Protein AF-A0A2A6LET5-F1 (afdb_monomer)

Radius of gyration: 18.27 Å; Cα contacts (8 Å, |Δi|>4): 336; chains: 1; bounding box: 47×40×54 Å

Solvent-accessible surface area (backbone atoms only — not comparable to full-atom values): 12481 Å² total; per-residue (Å²): 118,50,76,35,73,57,50,78,74,72,54,73,50,53,50,52,41,50,49,51,54,28,50,56,30,47,79,53,76,43,66,37,36,69,58,48,11,40,20,50,30,52,58,73,54,38,76,74,52,33,88,71,57,25,60,56,50,38,59,72,68,45,53,78,73,51,62,90,81,54,76,71,44,51,39,54,36,40,51,48,41,82,44,93,62,84,90,44,64,46,34,52,50,58,54,40,44,56,55,46,42,67,32,68,83,39,96,64,78,77,76,85,78,40,68,44,64,53,63,45,71,88,79,63,69,61,78,87,70,71,67,76,33,62,36,39,36,43,41,37,64,50,77,75,94,80,32,25,38,32,37,40,38,36,23,65,48,38,41,50,65,76,38,41,62,14,42,50,51,8,48,26,51,44,45,48,51,53,16,61,78,42,74,39,44,72,33,38,38,35,40,44,53,78,33,74,42,85,56,60,80,73,43,71,65,62,48,49,50,52,52,51,51,39,37,68,64,51,73,58,70,82,82,127

Foldseek 3Di:
DDKDFALPDADPLNVVLLVLLQVLCVVLVADGLQQLLCLLPVLVLCVPQPPPRSLVCCVPPPVVPADVLALSNNCVQQQWDDDPPPPDTHNLLVVLLVVLLVPLPPPDFDQPDRKGASDDCVVQVDDDPSDHQWGMKGWGWDDDNQTAIEIEIEGAEEAVSRHVSSNSNSVSSSRVSSCVSNVHHHGMYHYHYNHYDPDDSDDPVSVVVSVVVSCVSNVDDPPD

Structure (mmCIF, N/CA/C/O backbone):
data_AF-A0A2A6LET5-F1
#
_entry.id   AF-A0A2A6LET5-F1
#
loop_
_atom_site.group_PDB
_atom_site.id
_atom_site.type_symbol
_atom_site.label_atom_id
_atom_site.label_alt_id
_atom_site.label_comp_id
_atom_site.label_asym_id
_atom_site.label_entity_id
_atom_site.label_seq_id
_atom_site.pdbx_PDB_ins_code
_atom_site.Cartn_x
_atom_site.Cartn_y
_atom_site.Cartn_z
_atom_site.occupancy
_atom_site.B_iso_or_equiv
_atom_site.auth_seq_id
_atom_site.auth_comp_id
_atom_site.auth_asym_id
_atom_site.auth_atom_id
_atom_site.pdbx_PDB_model_num
ATOM 1 N N . MET A 1 1 ? 3.827 15.254 -5.107 1.00 86.25 1 MET A N 1
ATOM 2 C CA . MET A 1 1 ? 2.711 14.640 -4.350 1.00 86.25 1 MET A CA 1
ATOM 3 C C . MET A 1 1 ? 1.804 13.980 -5.367 1.00 86.25 1 MET A C 1
ATOM 5 O O . MET A 1 1 ? 1.596 14.586 -6.407 1.00 86.25 1 MET A O 1
ATOM 9 N N . VAL A 1 2 ? 1.337 12.761 -5.108 1.00 93.19 2 VAL A N 1
ATOM 10 C CA . VAL A 1 2 ? 0.406 12.043 -5.997 1.00 93.19 2 VAL A CA 1
ATOM 11 C C . VAL A 1 2 ? -0.891 11.830 -5.229 1.00 93.19 2 VAL A C 1
ATOM 13 O O . VAL A 1 2 ? -0.833 11.422 -4.072 1.00 93.19 2 VAL A O 1
ATOM 16 N N . ASP A 1 3 ? -2.033 12.115 -5.846 1.00 96.00 3 ASP A N 1
ATOM 17 C CA . ASP A 1 3 ? -3.353 11.859 -5.269 1.00 96.00 3 ASP A CA 1
ATOM 18 C C . ASP A 1 3 ? -4.141 10.928 -6.192 1.00 96.00 3 ASP A C 1
ATOM 20 O O . ASP A 1 3 ? -4.153 11.115 -7.408 1.00 96.00 3 ASP A O 1
ATOM 24 N N . VAL A 1 4 ? -4.751 9.898 -5.613 1.00 96.19 4 VAL A N 1
ATOM 25 C CA . VAL A 1 4 ? -5.555 8.902 -6.319 1.00 96.19 4 VAL A CA 1
ATOM 26 C C . VAL A 1 4 ? -6.946 8.909 -5.702 1.00 96.19 4 VAL A C 1
ATOM 28 O O . VAL A 1 4 ? -7.127 8.493 -4.556 1.00 96.19 4 VAL A O 1
ATOM 31 N N . ALA A 1 5 ? -7.928 9.384 -6.468 1.00 96.00 5 ALA A N 1
ATOM 32 C CA . ALA A 1 5 ? -9.298 9.564 -5.992 1.00 96.00 5 ALA A CA 1
ATOM 33 C C . ALA A 1 5 ? -9.963 8.242 -5.569 1.00 96.00 5 ALA A C 1
ATOM 35 O O . ALA A 1 5 ? -10.642 8.202 -4.542 1.00 96.00 5 ALA A O 1
ATOM 36 N N . ASP A 1 6 ? -9.737 7.171 -6.336 1.00 96.00 6 ASP A N 1
ATOM 37 C CA . ASP A 1 6 ? -10.170 5.813 -6.007 1.00 96.00 6 ASP A CA 1
ATOM 38 C C . ASP A 1 6 ? -9.037 4.812 -6.304 1.00 96.00 6 ASP A C 1
ATOM 40 O O . ASP A 1 6 ? -8.775 4.503 -7.467 1.00 96.00 6 ASP A O 1
ATOM 44 N N . PRO A 1 7 ? -8.337 4.301 -5.274 1.00 96.50 7 PRO A N 1
ATOM 45 C CA . PRO A 1 7 ? -7.210 3.389 -5.450 1.00 96.50 7 PRO A CA 1
ATOM 46 C C . PRO A 1 7 ? -7.629 1.934 -5.736 1.00 96.50 7 PRO A C 1
ATOM 48 O O . PRO A 1 7 ? -6.770 1.049 -5.756 1.00 96.50 7 PRO A O 1
ATOM 51 N N . LEU A 1 8 ? -8.928 1.650 -5.894 1.00 96.12 8 LEU A N 1
ATOM 52 C CA . LEU A 1 8 ? -9.443 0.309 -6.191 1.00 96.12 8 LEU A CA 1
ATOM 53 C C . LEU A 1 8 ? -9.861 0.125 -7.648 1.00 96.12 8 LEU A C 1
ATOM 55 O O . LEU A 1 8 ? -9.927 -1.018 -8.113 1.00 96.12 8 LEU A O 1
ATOM 59 N N . VAL A 1 9 ? -10.175 1.216 -8.348 1.00 92.94 9 VAL A N 1
ATOM 60 C CA . VAL A 1 9 ? -10.584 1.160 -9.752 1.00 92.94 9 VAL A CA 1
ATOM 61 C C . VAL A 1 9 ? -9.372 0.856 -10.622 1.00 92.94 9 VAL A C 1
ATOM 63 O O . VAL A 1 9 ? -8.306 1.443 -10.476 1.00 92.94 9 VAL A O 1
ATOM 66 N N . MET A 1 10 ? -9.555 -0.103 -11.524 1.00 91.12 10 MET A N 1
ATOM 67 C CA . MET A 1 10 ? -8.579 -0.474 -12.536 1.00 91.12 10 MET A CA 1
ATOM 68 C C . MET A 1 10 ? -9.358 -0.966 -13.753 1.00 91.12 10 MET A C 1
ATOM 70 O O . MET A 1 10 ? -9.958 -2.049 -13.714 1.00 91.12 10 MET A O 1
ATOM 74 N N . SER A 1 11 ? -9.414 -0.128 -14.783 1.00 92.44 11 SER A N 1
ATOM 75 C CA . SER A 1 11 ? -10.008 -0.452 -16.080 1.00 92.44 11 SER A CA 1
ATOM 76 C C . SER A 1 11 ? -9.181 -1.512 -16.811 1.00 92.44 11 SER A C 1
ATOM 78 O O . SER A 1 11 ? -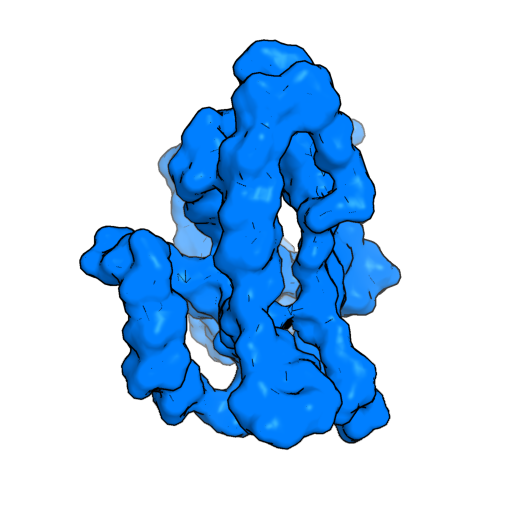8.065 -1.829 -16.399 1.00 92.44 11 SER A O 1
ATOM 80 N N . ASP A 1 12 ? -9.712 -2.075 -17.895 1.00 92.19 12 ASP A N 1
ATOM 81 C CA . ASP A 1 12 ? -8.956 -3.032 -18.713 1.00 92.19 12 ASP A CA 1
ATOM 82 C C . ASP A 1 12 ? -7.712 -2.374 -19.324 1.00 92.19 12 ASP A C 1
ATOM 84 O O . ASP A 1 12 ? -6.623 -2.934 -19.249 1.00 92.19 12 ASP A O 1
ATOM 88 N N . THR A 1 13 ? -7.837 -1.121 -19.761 1.00 92.12 13 THR A N 1
ATOM 89 C CA . THR A 1 13 ? -6.712 -0.287 -20.192 1.00 92.12 13 THR A CA 1
ATOM 90 C C . THR A 1 13 ? -5.660 -0.102 -19.092 1.00 92.12 13 THR A C 1
ATOM 92 O O . THR A 1 13 ? -4.466 -0.254 -19.346 1.00 92.12 13 THR A O 1
ATOM 95 N N . ASP A 1 14 ? -6.068 0.164 -17.845 1.00 93.06 14 ASP A N 1
ATOM 96 C CA . ASP A 1 14 ? -5.113 0.261 -16.731 1.00 93.06 14 ASP A CA 1
ATOM 97 C C . ASP A 1 14 ? -4.381 -1.069 -16.509 1.00 93.06 14 ASP A C 1
ATOM 99 O O . ASP A 1 14 ? -3.188 -1.078 -16.205 1.00 93.06 14 ASP A O 1
ATOM 103 N N . ARG A 1 15 ? -5.072 -2.209 -16.665 1.00 94.56 15 ARG A N 1
ATO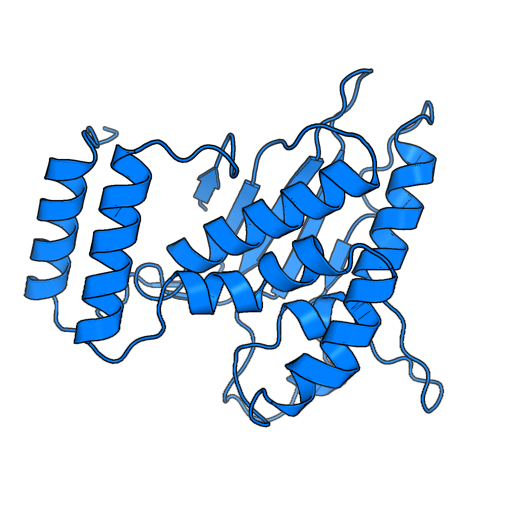M 104 C CA . ARG A 1 15 ? -4.450 -3.539 -16.538 1.00 94.56 15 ARG A CA 1
ATOM 105 C C . ARG A 1 15 ? -3.424 -3.785 -17.635 1.00 94.56 15 ARG A C 1
ATOM 107 O O . ARG A 1 15 ? -2.385 -4.368 -17.337 1.00 94.56 15 ARG A O 1
ATOM 114 N N . GLU A 1 16 ? -3.695 -3.346 -18.859 1.00 95.19 16 GLU A N 1
ATOM 115 C CA . GLU A 1 16 ? -2.753 -3.441 -19.977 1.00 95.19 16 GLU A CA 1
ATOM 116 C C . GLU A 1 16 ? -1.501 -2.598 -19.715 1.00 95.19 16 GLU A C 1
ATOM 118 O O . GLU A 1 16 ? -0.388 -3.110 -19.817 1.00 95.19 16 GLU A O 1
ATOM 123 N N . VAL A 1 17 ? -1.662 -1.348 -19.264 1.00 95.19 17 VAL A N 1
ATOM 124 C CA . VAL A 1 17 ? -0.525 -0.490 -18.883 1.00 95.19 17 VAL A CA 1
ATOM 125 C C . VAL A 1 17 ? 0.267 -1.097 -17.721 1.00 95.19 17 VAL A C 1
ATOM 127 O O . VAL A 1 17 ? 1.497 -1.108 -17.740 1.00 95.19 17 VAL A O 1
ATOM 130 N N . VAL A 1 18 ? -0.410 -1.653 -16.711 1.00 95.81 18 VAL A N 1
ATOM 131 C CA . VAL A 1 18 ? 0.258 -2.353 -15.603 1.00 95.81 18 VAL A CA 1
ATOM 132 C C . VAL A 1 18 ? 1.043 -3.564 -16.106 1.00 95.81 18 VAL A C 1
ATOM 134 O O . VAL A 1 18 ? 2.163 -3.777 -15.645 1.00 95.81 18 VAL A O 1
ATOM 137 N N . ALA A 1 19 ? 0.484 -4.346 -17.032 1.00 96.19 19 ALA A N 1
ATOM 138 C CA . ALA A 1 19 ? 1.156 -5.505 -17.611 1.00 96.19 19 ALA A CA 1
ATOM 139 C C . ALA A 1 19 ? 2.399 -5.098 -18.415 1.00 96.19 19 ALA A C 1
ATOM 141 O O . ALA A 1 19 ? 3.441 -5.735 -18.275 1.00 96.19 19 ALA A O 1
ATOM 142 N N . LEU A 1 20 ? 2.313 -4.006 -19.177 1.00 95.94 20 LEU A N 1
ATOM 143 C CA . LEU A 1 20 ? 3.439 -3.437 -19.912 1.00 95.94 20 LEU A CA 1
ATOM 144 C C . LEU A 1 20 ? 4.583 -3.027 -18.970 1.00 95.94 20 LEU A C 1
ATOM 146 O O . LEU A 1 20 ? 5.729 -3.428 -19.166 1.00 95.94 20 LEU A O 1
ATOM 150 N N . VAL A 1 21 ? 4.271 -2.286 -17.900 1.00 95.88 21 VAL A N 1
ATOM 151 C CA . VAL A 1 21 ? 5.272 -1.887 -16.895 1.00 95.88 21 VAL A CA 1
ATOM 152 C C . VAL A 1 21 ? 5.848 -3.111 -16.174 1.00 95.88 21 VAL A C 1
ATOM 154 O O . VAL A 1 21 ? 7.054 -3.176 -15.948 1.00 95.88 21 VAL A O 1
ATOM 157 N N . ASP A 1 22 ? 5.018 -4.099 -15.822 1.00 96.94 22 ASP A N 1
ATOM 158 C CA . ASP A 1 22 ? 5.473 -5.340 -15.180 1.00 96.94 22 ASP A CA 1
ATOM 159 C C . ASP A 1 22 ? 6.450 -6.116 -16.070 1.00 96.94 22 ASP A C 1
ATOM 161 O O . ASP A 1 22 ? 7.482 -6.577 -15.579 1.00 96.94 22 ASP A O 1
ATOM 165 N N . GLN A 1 23 ? 6.155 -6.217 -17.368 1.00 96.25 23 GLN A N 1
ATOM 166 C CA . GLN A 1 23 ? 7.019 -6.867 -18.348 1.00 96.25 23 GLN A CA 1
ATOM 167 C C . GLN A 1 23 ? 8.348 -6.119 -18.493 1.00 96.25 23 GLN A C 1
ATOM 169 O O . GLN A 1 23 ? 9.406 -6.717 -18.306 1.00 96.25 23 GLN A O 1
ATOM 174 N N . TYR A 1 24 ? 8.302 -4.798 -18.679 1.00 96.31 24 TYR A N 1
ATOM 175 C CA . TYR A 1 24 ? 9.501 -3.965 -18.750 1.00 96.31 24 TYR A CA 1
ATOM 176 C C . TYR A 1 24 ? 10.394 -4.113 -17.510 1.00 96.31 24 TYR A C 1
ATOM 178 O O . TYR A 1 24 ? 11.612 -4.245 -17.625 1.00 96.31 24 TYR A O 1
ATOM 186 N N . LEU A 1 25 ? 9.818 -4.132 -16.303 1.00 96.38 25 LEU A N 1
ATOM 187 C CA . LEU A 1 25 ? 10.596 -4.326 -15.076 1.00 96.38 25 LEU A CA 1
ATOM 188 C C . LEU A 1 25 ? 11.269 -5.705 -15.034 1.00 96.38 25 LEU A C 1
ATOM 190 O O . LEU A 1 25 ? 12.418 -5.805 -14.600 1.00 96.38 25 LEU A O 1
ATOM 194 N N . ARG A 1 26 ? 10.587 -6.760 -15.495 1.00 96.00 26 ARG A N 1
ATOM 195 C CA . ARG A 1 26 ? 11.150 -8.120 -15.550 1.00 96.00 26 ARG A CA 1
ATOM 196 C C . ARG A 1 26 ? 12.311 -8.220 -16.525 1.00 96.00 26 ARG A C 1
ATOM 198 O O . ARG A 1 26 ? 13.339 -8.787 -16.156 1.00 96.00 26 ARG A O 1
ATOM 205 N N . ASP A 1 27 ? 12.159 -7.649 -17.714 1.00 95.75 27 ASP A N 1
ATOM 206 C CA . ASP A 1 27 ? 13.177 -7.699 -18.769 1.00 95.75 27 ASP A CA 1
ATOM 207 C C . ASP A 1 27 ? 14.484 -7.018 -18.338 1.00 95.75 27 ASP A C 1
ATOM 209 O O . ASP A 1 27 ? 15.570 -7.424 -18.746 1.00 95.75 27 ASP A O 1
ATOM 213 N N . HIS A 1 28 ? 14.397 -6.067 -17.403 1.00 95.00 28 HIS A N 1
ATOM 214 C CA . HIS A 1 28 ? 15.541 -5.352 -16.832 1.00 95.00 28 HIS A CA 1
ATOM 215 C C . HIS A 1 28 ? 15.959 -5.852 -15.438 1.00 95.00 28 HIS A C 1
ATOM 217 O O . HIS A 1 28 ? 16.651 -5.155 -14.691 1.00 95.00 28 HIS A O 1
ATOM 223 N N . GLY A 1 29 ? 15.534 -7.061 -15.054 1.00 93.38 29 GLY A N 1
ATOM 224 C CA . GLY A 1 29 ? 15.946 -7.706 -13.803 1.00 93.38 29 GLY A CA 1
ATOM 225 C C . GLY A 1 29 ? 15.468 -6.992 -12.533 1.00 93.38 29 GLY A C 1
ATOM 226 O O . GLY A 1 29 ? 16.048 -7.181 -11.459 1.00 93.38 29 GLY A O 1
ATOM 227 N N . LYS A 1 30 ? 14.429 -6.157 -12.633 1.00 93.56 30 LYS A N 1
ATOM 228 C CA . LYS A 1 30 ? 13.800 -5.475 -11.498 1.00 93.56 30 LYS A CA 1
ATOM 229 C C . LYS A 1 30 ? 12.656 -6.307 -10.929 1.00 93.56 30 LYS A C 1
ATOM 231 O O . LYS A 1 30 ? 12.229 -7.321 -11.480 1.00 93.56 30 LYS A O 1
ATOM 236 N N . TYR A 1 31 ? 12.170 -5.892 -9.762 1.00 92.25 31 TYR A N 1
ATOM 237 C CA . TYR A 1 31 ? 11.053 -6.578 -9.122 1.00 92.25 31 TYR A CA 1
ATOM 238 C C . TYR A 1 31 ? 9.749 -6.316 -9.883 1.00 92.25 31 TYR A C 1
ATOM 240 O O . TYR A 1 31 ? 9.447 -5.153 -10.144 1.00 92.25 31 TYR A O 1
ATOM 248 N N . PRO A 1 32 ? 8.936 -7.355 -10.135 1.00 95.06 32 PRO A N 1
ATOM 249 C CA . PRO A 1 32 ? 7.598 -7.193 -10.689 1.00 95.06 32 PRO A CA 1
ATOM 250 C C . PRO A 1 32 ? 6.710 -6.272 -9.843 1.00 95.06 32 PRO A C 1
ATOM 252 O O . PRO A 1 32 ? 6.824 -6.236 -8.609 1.00 95.06 32 PRO A O 1
ATOM 255 N N . VAL A 1 33 ? 5.747 -5.617 -10.489 1.00 96.62 33 VAL A N 1
ATOM 256 C CA . VAL A 1 33 ? 4.737 -4.750 -9.862 1.00 96.62 33 VAL A CA 1
ATOM 257 C C . VAL A 1 33 ? 4.002 -5.509 -8.757 1.00 96.62 33 VAL A C 1
ATOM 259 O O . VAL A 1 33 ? 3.851 -5.017 -7.636 1.00 96.62 33 VAL A O 1
ATOM 262 N N . GLU A 1 34 ? 3.603 -6.751 -9.040 1.00 94.56 34 GLU A N 1
ATOM 263 C CA . GLU A 1 34 ? 2.899 -7.608 -8.084 1.00 94.56 34 GLU A CA 1
ATOM 264 C C . GLU A 1 34 ? 3.777 -7.982 -6.881 1.00 94.56 34 GLU A C 1
ATOM 266 O O . GLU A 1 34 ? 3.288 -8.076 -5.752 1.00 94.56 34 GLU A O 1
ATOM 271 N N . THR A 1 35 ? 5.085 -8.166 -7.086 1.00 93.06 35 THR A N 1
ATOM 272 C CA . THR A 1 35 ? 6.024 -8.424 -5.989 1.00 93.06 35 THR A CA 1
ATOM 273 C C . THR A 1 35 ? 6.090 -7.222 -5.059 1.00 93.06 35 THR A C 1
ATOM 275 O O . THR A 1 35 ? 5.955 -7.399 -3.850 1.00 93.06 35 THR A O 1
ATOM 278 N N . VAL A 1 36 ? 6.211 -6.007 -5.606 1.00 94.38 36 VAL A N 1
ATOM 279 C CA . VAL A 1 36 ? 6.203 -4.762 -4.823 1.00 94.38 36 VAL A CA 1
ATOM 280 C C . VAL A 1 36 ? 4.881 -4.596 -4.071 1.00 94.38 36 VAL A C 1
ATOM 282 O O . VAL A 1 36 ? 4.900 -4.383 -2.857 1.00 94.38 36 VAL A O 1
ATOM 285 N N . ALA A 1 37 ? 3.737 -4.792 -4.730 1.00 96.50 37 ALA A N 1
ATOM 286 C CA . ALA A 1 37 ? 2.423 -4.690 -4.091 1.00 96.50 37 ALA A CA 1
ATOM 287 C C . ALA A 1 37 ? 2.259 -5.662 -2.907 1.00 96.50 37 ALA A C 1
ATOM 289 O O . ALA A 1 37 ? 1.739 -5.284 -1.853 1.00 96.50 37 ALA A O 1
ATOM 290 N N . ASN A 1 38 ? 2.751 -6.899 -3.044 1.00 93.94 38 ASN A N 1
ATOM 291 C CA . ASN A 1 38 ? 2.693 -7.909 -1.985 1.00 93.94 38 ASN A CA 1
ATOM 292 C C . ASN A 1 38 ? 3.607 -7.612 -0.790 1.00 93.94 38 ASN A C 1
ATOM 294 O O . ASN A 1 38 ? 3.366 -8.154 0.288 1.00 93.94 38 ASN A O 1
ATOM 298 N N . THR A 1 39 ? 4.609 -6.736 -0.938 1.00 93.25 39 THR A N 1
ATOM 299 C CA . THR A 1 39 ? 5.400 -6.277 0.215 1.00 93.25 39 THR A CA 1
ATOM 300 C C . THR A 1 39 ? 4.572 -5.420 1.173 1.00 93.25 39 THR A C 1
ATOM 302 O O . THR A 1 39 ? 4.803 -5.480 2.381 1.00 93.25 39 THR A O 1
ATOM 305 N N . ILE A 1 40 ? 3.608 -4.650 0.647 1.00 95.81 40 ILE A N 1
ATOM 306 C CA . ILE A 1 40 ? 2.704 -3.785 1.418 1.00 95.81 40 ILE A CA 1
ATOM 307 C C . ILE A 1 40 ? 1.520 -4.585 1.942 1.00 95.81 40 ILE A C 1
ATOM 309 O O . ILE A 1 40 ? 1.247 -4.545 3.140 1.00 95.81 40 ILE A O 1
ATOM 313 N N . PHE A 1 41 ? 0.823 -5.314 1.064 1.00 97.06 41 PHE A N 1
ATOM 314 C CA . PHE A 1 41 ? -0.324 -6.119 1.468 1.00 97.06 41 PHE A CA 1
ATOM 315 C C . PHE A 1 41 ? -0.409 -7.448 0.698 1.00 97.06 41 PHE A C 1
ATOM 317 O O . PHE A 1 41 ? -0.736 -7.450 -0.496 1.00 97.06 41 PHE A O 1
ATOM 324 N N . PRO A 1 42 ? -0.180 -8.598 1.364 1.00 95.81 42 PRO A N 1
ATOM 325 C CA . PRO A 1 42 ? -0.208 -9.914 0.730 1.00 95.81 42 PRO A CA 1
ATOM 326 C C . PRO A 1 42 ? -1.656 -10.406 0.536 1.00 95.81 42 PRO A C 1
ATOM 328 O O . PRO A 1 42 ? -2.152 -11.294 1.237 1.00 95.81 42 PRO A O 1
ATOM 331 N N . ARG A 1 43 ? -2.346 -9.816 -0.452 1.00 95.44 43 ARG A N 1
ATOM 332 C CA . ARG A 1 43 ? -3.792 -9.975 -0.708 1.00 95.44 43 ARG A CA 1
ATOM 333 C C . ARG A 1 43 ? -4.244 -11.430 -0.798 1.00 95.44 43 ARG A C 1
ATOM 335 O O . ARG A 1 43 ? -5.267 -11.776 -0.214 1.00 95.44 43 ARG A O 1
ATOM 342 N N . SER A 1 44 ? -3.506 -12.281 -1.507 1.00 94.44 44 SER A N 1
ATOM 343 C CA . SER A 1 44 ? -3.883 -13.691 -1.696 1.00 94.44 44 SER A CA 1
ATOM 344 C C . SER A 1 44 ? -3.875 -14.477 -0.383 1.00 94.44 44 SER A C 1
ATOM 346 O O . SER A 1 44 ? -4.701 -15.369 -0.189 1.00 94.44 44 SER A O 1
ATOM 348 N N . LEU A 1 45 ? -2.973 -14.129 0.541 1.00 95.56 45 LEU A N 1
ATOM 349 C CA . LEU A 1 45 ? -2.915 -14.754 1.858 1.00 95.56 45 LEU A CA 1
ATOM 350 C C . LEU A 1 45 ? -4.094 -14.303 2.727 1.00 95.56 45 LEU A C 1
ATOM 352 O O . LEU A 1 45 ? -4.757 -15.145 3.332 1.00 95.56 45 LEU A O 1
ATOM 356 N N . TYR A 1 46 ? -4.410 -13.002 2.717 1.00 96.81 46 TYR A N 1
ATOM 357 C CA . TYR A 1 46 ? -5.599 -12.481 3.393 1.00 96.81 46 TYR A CA 1
ATOM 358 C C . TYR A 1 46 ? -6.886 -13.102 2.841 1.00 96.81 46 TYR A C 1
ATOM 360 O O . TYR A 1 46 ? -7.732 -13.544 3.612 1.00 96.81 46 TYR A O 1
ATOM 368 N N . ALA A 1 47 ? -7.029 -13.202 1.516 1.00 96.38 47 ALA A N 1
ATOM 369 C CA . ALA A 1 47 ? -8.214 -13.781 0.886 1.00 96.38 47 ALA A CA 1
ATOM 370 C C . ALA A 1 47 ? -8.491 -15.215 1.365 1.00 96.38 47 ALA A C 1
ATOM 372 O O . ALA A 1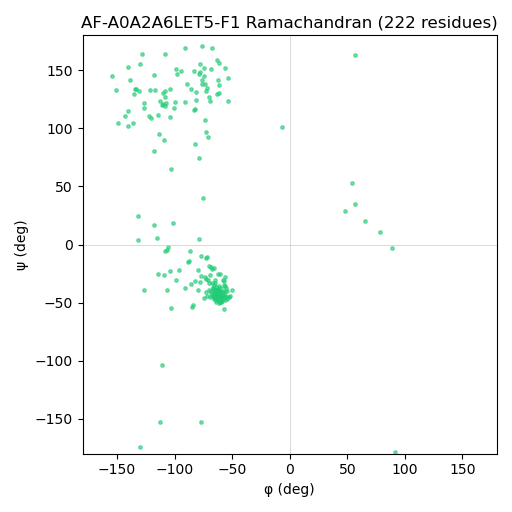 47 ? -9.651 -15.579 1.542 1.00 96.38 47 ALA A O 1
ATOM 373 N N . ARG A 1 48 ? -7.432 -15.996 1.614 1.00 97.38 48 ARG A N 1
ATOM 374 C CA . ARG A 1 48 ? -7.519 -17.385 2.075 1.00 97.38 48 ARG A CA 1
ATOM 375 C C . ARG A 1 48 ? -7.783 -17.525 3.574 1.00 97.38 48 ARG A C 1
ATOM 377 O O . ARG A 1 48 ? -8.501 -18.438 3.961 1.00 97.38 48 ARG A O 1
ATOM 384 N N . HIS A 1 49 ? -7.168 -16.684 4.404 1.00 97.44 49 HIS A N 1
ATOM 385 C CA . HIS A 1 49 ? -7.143 -16.897 5.857 1.00 97.44 49 HIS A CA 1
ATOM 386 C C . HIS A 1 49 ? -7.993 -15.911 6.660 1.00 97.44 49 HIS A C 1
ATOM 388 O O . HIS A 1 49 ? -8.457 -16.286 7.731 1.00 97.44 49 HIS A O 1
ATOM 394 N N . LYS A 1 50 ? -8.226 -14.700 6.132 1.00 97.12 50 LYS A N 1
ATOM 395 C CA . LYS A 1 50 ? -8.932 -13.581 6.784 1.00 97.12 50 LYS A CA 1
ATOM 396 C C . LYS A 1 50 ? -8.318 -13.156 8.126 1.00 97.12 50 LYS A C 1
ATOM 398 O O . LYS A 1 50 ? -7.496 -13.858 8.709 1.00 97.12 50 LYS A O 1
ATOM 403 N N . ALA A 1 51 ? -8.653 -11.962 8.604 1.00 95.19 51 ALA A N 1
ATOM 404 C CA . ALA A 1 51 ? -8.231 -11.536 9.934 1.00 95.19 51 ALA A CA 1
ATOM 405 C C . ALA A 1 51 ? -9.071 -12.265 11.009 1.00 95.19 51 ALA A C 1
ATOM 407 O O . ALA A 1 51 ? -10.247 -12.536 10.768 1.00 95.19 51 ALA A O 1
ATOM 408 N N . PRO A 1 52 ? -8.492 -12.612 12.175 1.00 95.94 52 PRO A N 1
ATOM 409 C CA . PRO A 1 52 ? -7.102 -12.365 12.574 1.00 95.94 52 PRO A CA 1
ATOM 410 C C . PRO A 1 52 ? -6.105 -13.461 12.140 1.00 95.94 52 PRO A C 1
ATOM 412 O O . PRO A 1 52 ? -4.901 -13.211 12.143 1.00 95.94 52 PRO A O 1
ATOM 415 N N . ALA A 1 53 ? -6.566 -14.647 11.719 1.00 97.25 53 ALA A N 1
ATOM 416 C CA . ALA A 1 53 ? -5.705 -15.808 11.431 1.00 97.25 53 ALA A CA 1
ATOM 417 C C . ALA A 1 53 ? -4.617 -15.534 10.373 1.00 97.25 53 ALA A C 1
ATOM 419 O O . ALA A 1 53 ? -3.514 -16.078 10.420 1.00 97.25 53 ALA A O 1
ATOM 420 N N . PHE A 1 54 ? -4.912 -14.651 9.422 1.00 96.00 54 PHE A N 1
ATOM 421 C CA . PHE A 1 54 ? -3.992 -14.156 8.404 1.00 96.00 54 PHE A CA 1
ATOM 422 C C . PHE A 1 54 ? -2.651 -13.666 8.973 1.00 96.00 54 PHE A C 1
ATOM 424 O O . PHE A 1 54 ? -1.609 -13.939 8.371 1.00 96.00 54 PHE A O 1
ATOM 431 N N . TYR A 1 55 ? -2.653 -12.987 10.123 1.00 95.75 55 TYR A N 1
ATOM 432 C CA . TYR A 1 55 ? -1.432 -12.436 10.710 1.00 95.75 55 TYR A CA 1
ATOM 433 C C . TYR A 1 55 ? -0.472 -13.533 11.182 1.00 95.75 55 TYR A C 1
ATOM 435 O O . TYR A 1 55 ? 0.725 -13.465 10.895 1.00 95.75 55 TYR A O 1
ATOM 443 N N . ASP A 1 56 ? -0.993 -14.562 11.856 1.00 95.31 56 ASP A N 1
ATOM 444 C CA . ASP A 1 56 ? -0.199 -15.707 12.316 1.00 95.31 56 ASP A CA 1
ATOM 445 C C . ASP A 1 56 ? 0.360 -16.483 11.129 1.00 95.31 56 ASP A C 1
ATOM 447 O O . ASP A 1 56 ? 1.562 -16.732 11.047 1.00 95.31 56 ASP A O 1
ATOM 451 N N . VAL A 1 57 ? -0.481 -16.753 10.127 1.00 95.81 57 VAL A N 1
ATOM 452 C CA . VAL A 1 57 ? -0.044 -17.452 8.915 1.00 95.81 57 VAL A CA 1
ATOM 453 C C . VAL A 1 57 ? 1.058 -16.678 8.187 1.00 95.81 57 VAL A C 1
ATOM 455 O O . VAL A 1 57 ? 2.012 -17.289 7.697 1.00 95.81 57 VAL A O 1
ATOM 458 N N . TYR A 1 58 ? 0.967 -15.347 8.112 1.00 94.56 58 TYR A N 1
ATOM 459 C CA . TYR A 1 58 ? 2.035 -14.536 7.535 1.00 94.56 58 TYR A CA 1
ATOM 460 C C . TYR A 1 58 ? 3.346 -14.698 8.318 1.00 94.56 58 TYR A C 1
ATOM 462 O O . TYR A 1 58 ? 4.382 -14.999 7.717 1.00 94.56 58 TYR A O 1
ATOM 470 N N . ARG A 1 59 ? 3.308 -14.554 9.649 1.00 91.94 59 ARG A N 1
ATOM 471 C CA . ARG A 1 59 ? 4.496 -14.665 10.513 1.00 91.94 59 ARG A CA 1
ATOM 472 C C . ARG A 1 59 ? 5.137 -16.049 10.471 1.00 91.94 59 ARG A C 1
ATOM 474 O O . ARG A 1 59 ? 6.359 -16.146 10.452 1.00 91.94 59 ARG A O 1
ATOM 481 N N . GLU A 1 60 ? 4.333 -17.103 10.432 1.00 93.62 60 GLU A N 1
ATOM 482 C CA . GLU A 1 60 ? 4.812 -18.484 10.515 1.00 93.62 60 GLU A CA 1
ATOM 483 C C . GLU A 1 60 ? 5.219 -19.063 9.159 1.00 93.62 60 GLU A C 1
ATOM 485 O O . GLU A 1 60 ? 6.141 -19.873 9.082 1.00 93.62 60 GLU A O 1
ATOM 490 N N . LYS A 1 61 ? 4.537 -18.677 8.070 1.00 91.94 61 LYS A N 1
ATOM 491 C CA . LYS A 1 61 ? 4.704 -19.330 6.758 1.00 91.94 61 LYS A CA 1
ATOM 492 C C . LYS A 1 61 ? 5.309 -18.439 5.684 1.00 91.94 61 LYS A C 1
ATOM 494 O O . LYS A 1 61 ? 5.877 -18.968 4.726 1.00 91.94 61 LYS A O 1
ATOM 499 N N . VAL A 1 62 ? 5.168 -17.120 5.785 1.00 91.06 62 VAL A N 1
ATOM 500 C CA . VAL A 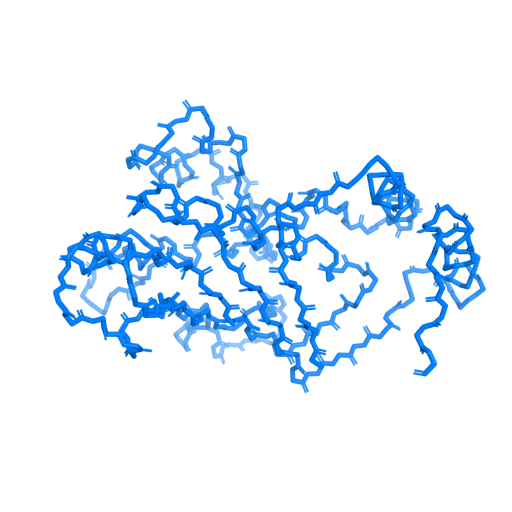1 62 ? 5.655 -16.185 4.757 1.00 91.06 62 VAL A CA 1
ATOM 501 C C . VAL A 1 62 ? 6.947 -15.524 5.206 1.00 91.06 62 VAL A C 1
ATOM 503 O O . VAL A 1 62 ? 7.961 -15.654 4.524 1.00 91.06 62 VAL A O 1
ATOM 506 N N . LEU A 1 63 ? 6.946 -14.891 6.378 1.00 89.12 63 LEU A N 1
ATOM 507 C CA . LEU A 1 63 ? 8.091 -14.142 6.891 1.00 89.12 63 LEU A CA 1
ATOM 508 C C . LEU A 1 63 ? 9.407 -14.950 6.954 1.00 89.12 63 LEU A C 1
ATOM 510 O O . LEU A 1 63 ? 10.436 -14.387 6.574 1.00 89.12 63 LEU A O 1
ATOM 514 N N . PRO A 1 64 ? 9.427 -16.246 7.342 1.00 89.50 64 PRO A N 1
ATOM 515 C CA . PRO A 1 64 ? 10.665 -17.031 7.391 1.00 89.50 64 PRO A CA 1
ATOM 516 C C . PRO A 1 64 ? 11.270 -17.317 6.012 1.00 89.50 64 PRO A C 1
ATOM 518 O O . PRO A 1 64 ? 12.450 -17.644 5.916 1.00 89.50 64 PRO A O 1
ATOM 521 N N . ARG A 1 65 ? 10.472 -17.197 4.942 1.00 87.06 65 ARG A N 1
ATOM 522 C CA . ARG A 1 65 ? 10.908 -17.410 3.554 1.00 87.06 65 ARG A CA 1
ATOM 523 C C . ARG A 1 65 ? 11.467 -16.140 2.911 1.00 87.06 65 ARG A C 1
ATOM 525 O O . ARG A 1 65 ? 12.128 -16.223 1.882 1.00 87.06 65 ARG A O 1
ATOM 532 N N . ILE A 1 66 ? 11.222 -14.975 3.512 1.00 82.38 66 ILE A N 1
ATOM 533 C CA . ILE A 1 66 ? 11.770 -13.693 3.063 1.00 82.38 66 ILE A CA 1
ATOM 534 C C . ILE A 1 66 ? 13.199 -13.574 3.602 1.00 82.38 66 ILE A C 1
ATOM 536 O O . ILE A 1 66 ? 13.417 -13.664 4.816 1.00 82.38 66 ILE A O 1
ATOM 540 N N . LYS A 1 67 ? 14.184 -13.353 2.719 1.00 67.56 67 LYS A N 1
ATOM 541 C CA . LYS A 1 67 ? 15.604 -13.280 3.104 1.00 67.56 67 LYS A CA 1
ATOM 542 C C . LYS A 1 67 ? 15.815 -12.255 4.232 1.00 67.56 67 LYS A C 1
ATOM 544 O O . LYS A 1 67 ? 15.148 -11.215 4.314 1.00 67.56 67 LYS A O 1
ATOM 549 N N . LYS A 1 68 ? 16.736 -12.551 5.158 1.00 58.56 68 LYS A N 1
ATOM 550 C CA . LYS A 1 68 ? 17.181 -11.556 6.148 1.00 58.56 68 LYS A CA 1
ATOM 551 C C . LYS A 1 68 ? 17.857 -10.414 5.375 1.00 58.56 68 LYS A C 1
ATOM 553 O O . LYS A 1 68 ? 18.691 -10.688 4.520 1.00 58.56 68 LYS A O 1
ATOM 558 N N . ASN A 1 69 ? 17.458 -9.172 5.657 1.00 57.50 69 ASN A N 1
ATOM 559 C CA . ASN A 1 69 ? 17.841 -7.931 4.952 1.00 57.50 69 ASN A CA 1
ATOM 560 C C . ASN A 1 69 ? 17.122 -7.642 3.624 1.00 57.50 69 ASN A C 1
ATOM 562 O O . ASN A 1 69 ? 17.529 -6.723 2.919 1.00 57.50 69 ASN A O 1
ATOM 566 N N . ASP A 1 70 ? 16.064 -8.378 3.285 1.00 58.66 70 ASP A N 1
ATOM 567 C CA . ASP A 1 70 ? 15.247 -8.070 2.110 1.00 58.66 70 ASP A CA 1
ATOM 568 C C . ASP A 1 70 ? 14.276 -6.900 2.367 1.00 58.66 70 ASP A C 1
ATOM 570 O O . ASP A 1 70 ? 13.779 -6.713 3.483 1.00 58.66 70 ASP A O 1
ATOM 574 N N . TRP A 1 71 ? 13.987 -6.137 1.314 1.00 53.03 71 TRP A N 1
ATOM 575 C CA . TRP A 1 71 ? 13.130 -4.944 1.307 1.00 53.03 71 TRP A CA 1
ATOM 576 C C . TRP A 1 71 ? 11.648 -5.267 1.586 1.00 53.03 71 TRP A C 1
ATOM 578 O O . TRP A 1 71 ? 10.883 -4.407 2.023 1.00 53.03 71 TRP A O 1
ATOM 588 N N . GLY A 1 72 ? 11.236 -6.521 1.368 1.00 59.50 72 GLY A N 1
ATOM 589 C CA . GLY A 1 72 ? 9.848 -7.000 1.397 1.00 59.50 72 GLY A CA 1
ATOM 590 C C . GLY A 1 72 ? 9.197 -7.161 2.775 1.00 59.50 72 GLY A C 1
ATOM 591 O O . GLY A 1 72 ? 8.494 -8.139 3.001 1.00 59.50 72 GLY A O 1
ATOM 592 N N . ARG A 1 73 ? 9.430 -6.236 3.714 1.00 77.50 73 ARG A N 1
ATOM 593 C CA . ARG A 1 73 ? 8.957 -6.342 5.110 1.00 77.50 73 ARG A CA 1
ATOM 594 C C . ARG A 1 73 ? 7.983 -5.239 5.534 1.00 77.50 73 ARG A C 1
ATOM 596 O O . ARG A 1 73 ? 7.780 -5.063 6.732 1.00 77.50 73 ARG A O 1
ATOM 603 N N . TYR A 1 74 ? 7.373 -4.492 4.607 1.00 91.19 74 TYR A N 1
ATOM 604 C CA . TYR A 1 74 ? 6.412 -3.449 5.001 1.00 91.19 74 TYR A CA 1
ATOM 605 C C . TYR A 1 74 ? 5.243 -4.035 5.786 1.00 91.19 74 TYR A C 1
ATOM 607 O O . TYR A 1 74 ? 4.960 -3.551 6.877 1.00 91.19 74 TYR A O 1
ATOM 615 N N . PHE A 1 75 ? 4.630 -5.112 5.292 1.00 94.38 75 PHE A N 1
ATOM 616 C CA . PHE A 1 75 ? 3.524 -5.744 6.004 1.00 94.38 75 PHE A CA 1
ATOM 617 C C . PHE A 1 75 ? 3.935 -6.246 7.398 1.00 94.38 75 PHE A C 1
ATOM 619 O O . PHE A 1 75 ? 3.220 -6.004 8.362 1.00 94.38 75 PHE A O 1
ATOM 626 N N . ASP A 1 76 ? 5.127 -6.842 7.540 1.00 92.38 76 ASP A N 1
ATOM 627 C CA . ASP A 1 76 ? 5.679 -7.243 8.848 1.00 92.38 76 ASP A CA 1
ATOM 628 C C . ASP A 1 76 ? 5.787 -6.055 9.819 1.00 92.38 76 ASP A C 1
ATOM 630 O O . ASP A 1 76 ? 5.367 -6.150 10.968 1.00 92.38 76 ASP A O 1
ATOM 634 N N . ARG A 1 77 ? 6.277 -4.904 9.343 1.00 91.12 77 ARG A N 1
ATOM 635 C CA . ARG A 1 77 ? 6.370 -3.674 10.147 1.00 91.12 77 ARG A CA 1
ATOM 636 C C . ARG A 1 77 ? 4.998 -3.132 10.562 1.00 91.12 77 ARG A C 1
ATOM 638 O O . ARG A 1 77 ? 4.886 -2.553 11.635 1.00 91.12 77 ARG A O 1
ATOM 645 N N . MET A 1 78 ? 3.960 -3.340 9.751 1.00 95.00 78 MET A N 1
ATOM 646 C CA . MET A 1 78 ? 2.587 -2.937 10.088 1.00 95.00 78 MET A CA 1
ATOM 647 C C . MET A 1 78 ? 1.944 -3.837 11.147 1.00 95.00 78 MET A C 1
ATOM 649 O O . MET A 1 78 ? 1.076 -3.367 11.879 1.00 95.00 78 MET A O 1
ATOM 653 N N . ILE A 1 79 ? 2.354 -5.109 11.227 1.00 94.25 79 ILE A N 1
ATOM 654 C CA . ILE A 1 79 ? 1.735 -6.104 12.120 1.00 94.25 79 ILE A CA 1
ATOM 655 C C . ILE A 1 79 ? 2.596 -6.508 13.320 1.00 94.25 79 ILE A C 1
ATOM 657 O O . ILE A 1 79 ? 2.134 -7.275 14.165 1.00 94.25 79 ILE A O 1
ATOM 661 N N . THR A 1 80 ? 3.836 -6.021 13.384 1.00 91.06 80 THR A N 1
ATOM 662 C CA . THR A 1 80 ? 4.801 -6.351 14.434 1.00 91.06 80 THR A CA 1
ATOM 663 C C . THR A 1 80 ? 5.594 -5.107 14.836 1.00 91.06 80 THR A C 1
ATOM 665 O O . THR A 1 80 ? 6.579 -4.747 14.185 1.00 91.06 80 THR A O 1
ATOM 668 N N . PHE A 1 81 ? 5.237 -4.502 15.970 1.00 88.00 81 PHE A N 1
ATOM 669 C CA . PHE A 1 81 ? 6.037 -3.447 16.600 1.00 88.00 81 PHE A CA 1
ATOM 670 C C . PHE A 1 81 ? 6.607 -3.934 17.942 1.00 88.00 81 PHE A C 1
ATOM 672 O O . PHE A 1 81 ? 5.836 -4.386 18.794 1.00 88.00 81 PHE A O 1
ATOM 679 N N . PRO A 1 82 ? 7.937 -3.903 18.146 1.00 83.44 82 PRO A N 1
ATOM 680 C CA . PRO A 1 82 ? 8.554 -4.421 19.361 1.00 83.44 82 PRO A CA 1
ATOM 681 C C . PRO A 1 82 ? 8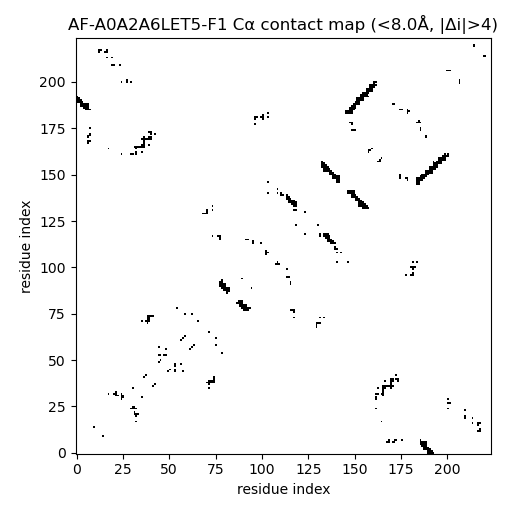.295 -3.478 20.542 1.00 83.44 82 PRO A C 1
ATOM 683 O O . PRO A 1 82 ? 8.414 -2.264 20.415 1.00 83.44 82 PRO A O 1
ATOM 686 N N . LEU A 1 83 ? 7.978 -4.035 21.710 1.00 80.56 83 LEU A N 1
ATOM 687 C CA . LEU A 1 83 ? 7.913 -3.279 22.960 1.00 80.56 83 LEU A CA 1
ATOM 688 C C . LEU A 1 83 ? 9.213 -3.460 23.754 1.00 80.56 83 LEU A C 1
ATOM 690 O O . LEU A 1 83 ? 9.791 -4.546 23.768 1.00 80.56 83 LEU A O 1
ATOM 694 N N . GLU A 1 84 ? 9.633 -2.425 24.491 1.00 68.69 84 GLU A N 1
ATOM 695 C CA . GLU A 1 84 ? 10.833 -2.466 25.350 1.00 68.69 84 GLU A CA 1
ATOM 696 C C . GLU A 1 84 ? 10.791 -3.600 26.393 1.00 68.69 84 GLU A C 1
ATOM 698 O O . GLU A 1 84 ? 11.822 -4.146 26.794 1.00 68.69 84 GLU A O 1
ATOM 703 N N . LYS A 1 85 ? 9.590 -4.020 26.816 1.00 60.59 85 LYS A N 1
ATOM 704 C CA . LYS A 1 85 ? 9.416 -5.189 27.686 1.00 60.59 85 LYS A CA 1
ATOM 705 C C . LYS A 1 85 ? 9.672 -6.481 26.901 1.00 60.59 85 LYS A C 1
ATOM 707 O O . LYS A 1 85 ? 8.768 -6.997 26.243 1.00 60.59 85 LYS A O 1
ATOM 712 N N . LYS A 1 86 ? 10.907 -6.990 27.035 1.00 52.28 86 LYS A N 1
ATOM 713 C CA . LYS A 1 86 ? 11.433 -8.303 26.600 1.00 52.28 86 LYS A CA 1
ATOM 714 C C . LYS A 1 86 ? 10.364 -9.257 26.044 1.00 52.28 86 LYS A C 1
ATOM 716 O O . LYS A 1 86 ? 9.658 -9.919 26.801 1.00 52.28 86 LYS A O 1
ATOM 721 N N . GLY A 1 87 ? 10.303 -9.355 24.717 1.00 65.62 87 GLY A N 1
ATOM 722 C CA . GLY A 1 87 ? 9.553 -10.390 23.998 1.00 65.62 87 GLY A CA 1
ATOM 723 C C . GLY A 1 87 ? 8.094 -10.060 23.683 1.00 65.62 87 GLY A C 1
ATOM 724 O O . GLY A 1 87 ? 7.441 -10.854 23.013 1.00 65.62 87 GLY A O 1
ATOM 725 N N . LYS A 1 88 ? 7.575 -8.904 24.111 1.00 76.88 88 LYS A N 1
ATOM 726 C CA . LYS A 1 88 ? 6.242 -8.457 23.697 1.00 76.88 88 LYS A CA 1
ATOM 727 C C . LYS A 1 88 ? 6.326 -7.638 22.413 1.00 76.88 88 LYS A C 1
ATOM 729 O O . LYS A 1 88 ? 7.202 -6.791 22.253 1.00 76.88 88 LYS A O 1
ATOM 734 N N . SER A 1 89 ? 5.388 -7.884 21.512 1.00 85.19 89 SER A N 1
ATOM 735 C CA . SER A 1 89 ? 5.132 -7.040 20.349 1.00 85.19 89 SER A CA 1
ATOM 736 C C . SER A 1 89 ? 3.643 -6.736 20.281 1.00 85.19 89 SER A C 1
ATOM 738 O O . SER A 1 89 ? 2.837 -7.476 20.848 1.00 85.19 89 SER A O 1
ATOM 740 N N . ILE A 1 90 ? 3.299 -5.631 19.634 1.00 91.38 90 ILE A N 1
ATOM 741 C CA . ILE A 1 90 ? 1.916 -5.293 19.289 1.00 91.38 90 ILE A CA 1
ATOM 742 C C . ILE A 1 90 ? 1.712 -5.447 17.785 1.00 91.38 90 ILE A C 1
ATOM 744 O O . ILE A 1 90 ? 2.689 -5.492 17.028 1.00 91.38 90 ILE A O 1
ATOM 748 N N . ASN A 1 91 ? 0.448 -5.493 17.369 1.00 95.31 91 ASN A N 1
ATOM 749 C CA . ASN A 1 91 ? 0.036 -5.447 15.973 1.00 95.31 91 ASN A CA 1
ATOM 750 C C . ASN A 1 91 ? -0.626 -4.085 15.706 1.00 95.31 91 ASN A C 1
ATOM 752 O O . ASN A 1 91 ? -1.840 -3.967 15.874 1.00 95.31 91 ASN A O 1
ATOM 756 N N . PRO A 1 92 ? 0.147 -3.052 15.305 1.00 95.62 92 PRO A N 1
ATOM 757 C CA . PRO A 1 92 ? -0.390 -1.707 15.106 1.00 95.62 92 PRO A CA 1
ATOM 758 C C . PRO A 1 92 ? -1.570 -1.657 14.137 1.00 95.62 92 PRO A C 1
ATOM 760 O O . PRO A 1 92 ? -2.510 -0.896 14.359 1.00 95.62 92 PRO A O 1
ATOM 763 N N . LEU A 1 93 ? -1.534 -2.466 13.073 1.00 97.38 93 LEU A N 1
ATOM 764 C CA . LEU A 1 93 ? -2.612 -2.541 12.095 1.00 97.38 93 LEU A CA 1
ATOM 765 C C . LEU A 1 93 ? -3.909 -3.068 12.718 1.00 97.38 93 LEU A C 1
ATOM 767 O O . LEU A 1 93 ? -4.957 -2.451 12.540 1.00 97.38 93 LEU A O 1
ATOM 771 N N . ASP A 1 94 ? -3.844 -4.164 13.473 1.00 97.25 94 ASP A N 1
ATOM 772 C CA . ASP A 1 94 ? -5.022 -4.764 14.111 1.00 97.25 94 ASP A CA 1
ATOM 773 C C . ASP A 1 94 ? -5.571 -3.901 15.258 1.00 97.25 94 ASP A C 1
ATOM 775 O O . ASP A 1 94 ? -6.784 -3.696 15.366 1.00 97.25 94 ASP A O 1
ATOM 779 N N . ASP A 1 95 ? -4.683 -3.297 16.052 1.00 95.44 95 ASP A N 1
ATOM 780 C CA . ASP A 1 95 ? -5.047 -2.338 17.100 1.00 95.44 95 ASP A CA 1
ATOM 781 C C . ASP A 1 95 ? -5.755 -1.111 16.502 1.00 95.44 95 ASP A C 1
ATOM 783 O O . ASP A 1 95 ? -6.770 -0.635 17.025 1.00 95.44 95 ASP A O 1
ATOM 787 N N . MET A 1 96 ? -5.244 -0.594 15.378 1.00 96.19 96 MET A N 1
ATOM 788 C CA . MET A 1 96 ? -5.848 0.524 14.657 1.00 96.19 96 MET A CA 1
ATOM 789 C C . MET A 1 96 ? -7.214 0.147 14.075 1.00 96.19 96 MET A C 1
ATOM 791 O O . MET A 1 96 ? -8.162 0.913 14.249 1.00 96.19 96 MET A O 1
ATOM 795 N N . VAL A 1 97 ? -7.338 -1.010 13.416 1.00 96.06 97 VAL A N 1
ATOM 796 C CA . VAL A 1 97 ? -8.607 -1.510 12.854 1.00 96.06 97 VAL A CA 1
ATOM 797 C C . VAL A 1 97 ? -9.651 -1.691 13.956 1.00 96.06 97 VAL A C 1
ATOM 799 O O . VAL A 1 97 ? -10.777 -1.206 13.831 1.00 96.06 97 VAL A O 1
ATOM 802 N N . THR A 1 98 ? -9.270 -2.303 15.078 1.00 94.50 98 THR A N 1
ATOM 803 C CA . THR A 1 98 ? -10.142 -2.477 16.247 1.00 94.50 98 THR A CA 1
ATOM 804 C C . THR A 1 98 ? -10.621 -1.130 16.784 1.00 94.50 98 THR A C 1
ATOM 806 O O . THR A 1 98 ? -11.815 -0.942 17.026 1.00 94.50 98 THR A O 1
ATOM 809 N N . LYS A 1 99 ? -9.714 -0.154 16.895 1.00 92.94 99 LYS A N 1
ATOM 810 C CA . LYS A 1 99 ? -10.038 1.214 17.319 1.00 92.94 99 LYS A CA 1
ATOM 811 C C . LYS A 1 99 ? -10.919 1.958 16.312 1.00 92.94 99 LYS A C 1
ATOM 813 O O . LYS A 1 99 ? -11.775 2.737 16.707 1.00 92.94 99 LYS A O 1
ATOM 818 N N . MET A 1 100 ? -10.725 1.762 15.011 1.00 93.50 100 MET A N 1
ATOM 819 C CA . MET A 1 100 ? -11.598 2.358 13.997 1.00 93.50 100 MET A CA 1
ATOM 820 C C . MET A 1 100 ? -13.012 1.786 14.085 1.00 93.50 100 MET A C 1
ATOM 822 O O . MET A 1 100 ? -13.973 2.554 14.051 1.00 93.50 100 MET A O 1
ATOM 826 N N . ARG A 1 101 ? -13.149 0.465 14.257 1.00 91.69 101 ARG A N 1
ATOM 827 C CA . ARG A 1 101 ? -14.443 -0.228 14.336 1.00 91.69 101 ARG A CA 1
ATOM 828 C C . ARG A 1 101 ? -15.344 0.341 15.435 1.00 91.69 101 ARG A C 1
ATOM 830 O O . ARG A 1 101 ? -16.536 0.524 15.205 1.00 91.69 101 ARG A O 1
ATOM 837 N N . THR A 1 102 ? -14.787 0.691 16.596 1.00 88.62 102 THR A N 1
ATOM 838 C CA . THR A 1 102 ? -15.556 1.315 17.690 1.00 88.62 102 THR A CA 1
ATOM 839 C C . THR A 1 102 ? -16.015 2.738 17.362 1.00 88.62 102 THR A C 1
ATOM 841 O O . THR A 1 102 ? -17.027 3.200 17.887 1.00 88.62 102 THR A O 1
ATOM 844 N N . HIS A 1 103 ? -15.304 3.447 16.482 1.00 87.31 103 HIS A N 1
ATOM 845 C CA . HIS A 1 103 ? -15.579 4.845 16.168 1.00 87.31 103 HIS A CA 1
ATOM 846 C C . HIS A 1 103 ? -16.433 5.058 14.921 1.00 87.31 103 HIS A C 1
ATOM 848 O O . HIS A 1 103 ? -17.057 6.115 14.833 1.00 87.31 103 HIS A O 1
ATOM 854 N N . VAL A 1 104 ? -16.503 4.109 13.978 1.00 86.62 104 VAL A N 1
ATOM 855 C CA . VAL A 1 104 ? -17.316 4.239 12.748 1.00 86.62 104 VAL A CA 1
ATOM 856 C C . VAL A 1 104 ? -18.773 4.597 13.069 1.00 86.62 104 VAL A C 1
ATOM 858 O O . VAL A 1 104 ? -19.300 5.538 12.481 1.00 86.62 104 VAL A O 1
ATOM 861 N N . GLY A 1 105 ? -19.386 3.937 14.058 1.00 76.31 105 GLY A N 1
ATOM 862 C CA . GLY A 1 105 ? -20.757 4.222 14.507 1.00 76.31 105 GLY A CA 1
ATOM 863 C C . GLY A 1 105 ? -20.888 5.320 15.573 1.00 76.31 105 GLY A C 1
ATOM 864 O O . GLY A 1 105 ? -21.999 5.696 15.943 1.00 76.31 105 GLY A O 1
ATOM 865 N N . ALA A 1 106 ? -19.778 5.844 16.098 1.00 80.69 106 ALA A N 1
ATOM 866 C CA . ALA A 1 106 ? -19.808 6.852 17.155 1.00 80.69 106 ALA A CA 1
ATOM 867 C C . ALA A 1 106 ? -20.124 8.247 16.593 1.00 80.69 106 ALA A C 1
ATOM 869 O O . ALA A 1 106 ? -19.666 8.606 15.509 1.00 80.69 106 ALA A O 1
ATOM 870 N N . LYS A 1 107 ? -20.827 9.093 17.364 1.00 74.56 107 LYS A N 1
ATOM 871 C CA . LYS A 1 107 ? -21.121 10.491 16.969 1.00 74.56 107 LYS A CA 1
ATOM 872 C C . LYS A 1 107 ? -19.859 11.306 16.667 1.00 74.56 107 LYS A C 1
ATOM 874 O O . LYS A 1 107 ? -19.881 12.166 15.794 1.00 74.56 107 LYS A O 1
ATOM 879 N N . ARG A 1 108 ? -18.764 11.043 17.388 1.00 74.94 108 ARG A N 1
ATOM 880 C CA . ARG A 1 108 ? -17.480 11.724 17.204 1.00 74.94 108 ARG A CA 1
ATOM 881 C C . ARG A 1 108 ? -16.544 10.860 16.366 1.00 74.94 108 ARG A C 1
ATOM 883 O O . ARG A 1 108 ? -16.215 9.746 16.760 1.00 74.94 108 ARG A O 1
ATOM 890 N N . CYS A 1 109 ? -16.075 11.411 15.251 1.00 73.56 109 CYS A N 1
ATOM 891 C CA . CYS A 1 109 ? -14.957 10.858 14.502 1.00 73.56 109 CYS A CA 1
ATOM 892 C C . CYS A 1 109 ? -13.651 11.488 15.006 1.00 73.56 109 CYS A C 1
ATOM 894 O O . CYS A 1 109 ? -13.502 12.711 15.012 1.00 73.5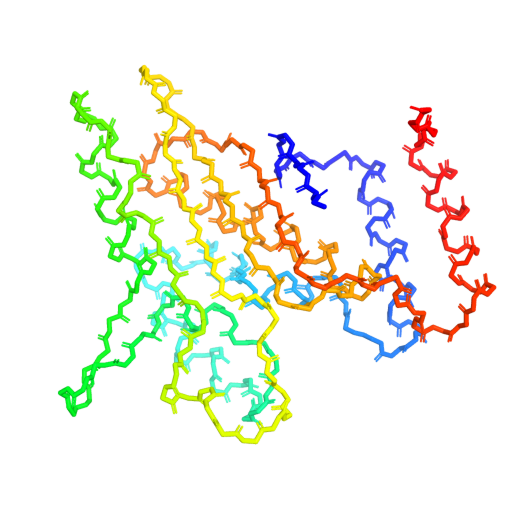6 109 CYS A O 1
ATOM 896 N N . PHE A 1 110 ? -12.704 10.670 15.457 1.00 80.50 110 PHE A N 1
ATOM 897 C CA . PHE A 1 110 ? -11.367 11.142 15.807 1.00 80.50 110 PHE A CA 1
ATOM 898 C C . PHE A 1 110 ? -10.483 11.170 14.557 1.00 80.50 110 PHE A C 1
ATOM 900 O O . PHE A 1 110 ? -10.458 10.207 13.796 1.00 80.50 110 PHE A O 1
ATOM 907 N N . ARG A 1 111 ? -9.745 12.266 14.344 1.00 79.19 111 ARG A N 1
ATOM 908 C CA . ARG A 1 111 ? -8.952 12.492 13.117 1.00 79.19 111 ARG A CA 1
ATOM 909 C C . ARG A 1 111 ? -7.436 12.323 13.293 1.00 79.19 111 ARG A C 1
ATOM 911 O O . ARG A 1 111 ? -6.698 12.483 12.321 1.00 79.19 111 ARG A O 1
ATOM 918 N N . ASN A 1 112 ? -6.980 12.048 14.513 1.00 83.44 112 ASN A N 1
ATOM 919 C CA . ASN A 1 112 ? -5.577 12.127 14.940 1.00 83.44 112 ASN A CA 1
ATOM 920 C C . ASN A 1 112 ? -5.096 10.877 15.704 1.00 83.44 112 ASN A C 1
ATOM 922 O O . ASN A 1 112 ? -4.210 10.983 16.543 1.00 83.44 112 ASN A O 1
ATOM 926 N N . ILE A 1 113 ? -5.731 9.717 15.495 1.00 88.12 113 ILE A N 1
ATOM 927 C CA . ILE A 1 113 ? -5.479 8.510 16.310 1.00 88.12 113 ILE A CA 1
ATOM 928 C C . ILE A 1 113 ? -5.257 7.225 15.497 1.00 88.12 113 ILE A C 1
ATOM 930 O O . ILE A 1 113 ? -5.161 6.144 16.090 1.00 88.12 113 ILE A O 1
ATOM 934 N N . TYR A 1 114 ? -5.2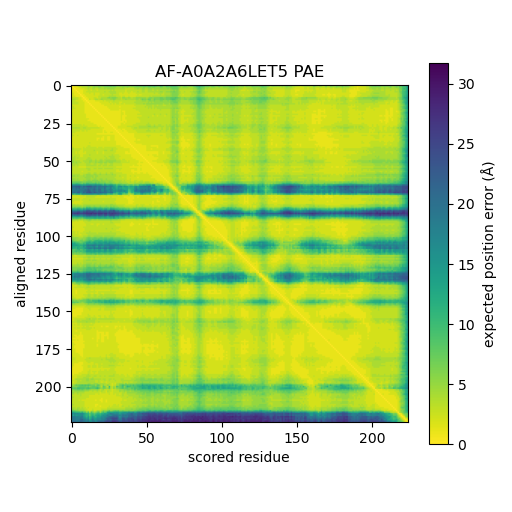33 7.329 14.164 1.00 95.19 114 TYR A N 1
ATOM 935 C CA . TYR A 1 114 ? -5.134 6.198 13.241 1.00 95.19 114 TYR A CA 1
ATOM 936 C C . TYR A 1 114 ? -3.856 6.291 12.415 1.00 95.19 114 TYR A C 1
ATOM 938 O O . TYR A 1 114 ? -3.852 6.778 11.285 1.00 95.19 114 TYR A O 1
ATOM 946 N N . GLU A 1 115 ? -2.753 5.876 13.018 1.00 95.69 115 GLU A N 1
ATOM 947 C CA . GLU A 1 115 ? -1.433 6.053 12.432 1.00 95.69 115 GLU A CA 1
ATOM 948 C C . GLU A 1 115 ? -0.593 4.803 12.644 1.00 95.69 115 GLU A C 1
ATOM 950 O O . GLU A 1 115 ? -0.663 4.163 13.695 1.00 95.69 115 GLU A O 1
ATOM 955 N N . ILE A 1 116 ? 0.199 4.460 11.632 1.00 96.06 116 ILE A N 1
ATOM 956 C CA . ILE A 1 116 ? 1.160 3.363 11.686 1.00 96.06 116 ILE A CA 1
ATOM 957 C C . ILE A 1 116 ? 2.515 3.921 11.268 1.00 96.06 116 ILE A C 1
ATOM 959 O O . ILE A 1 116 ? 2.699 4.375 10.134 1.00 96.06 116 ILE A O 1
ATOM 963 N N . THR A 1 117 ? 3.475 3.867 12.189 1.00 92.56 117 THR A N 1
ATOM 964 C CA . THR A 1 117 ? 4.877 4.126 11.865 1.00 92.56 117 THR A CA 1
ATOM 965 C C . THR A 1 117 ? 5.506 2.876 11.268 1.00 92.56 117 THR A C 1
ATOM 967 O O . THR A 1 117 ? 5.372 1.779 11.803 1.00 92.56 117 THR A O 1
ATOM 970 N N . ILE A 1 118 ? 6.191 3.043 10.141 1.00 91.81 118 ILE A N 1
ATOM 971 C CA . ILE A 1 118 ? 6.974 1.980 9.501 1.00 91.81 118 ILE A CA 1
ATOM 972 C C . ILE A 1 118 ? 8.452 2.133 9.863 1.00 91.81 118 ILE A C 1
ATOM 974 O O . ILE A 1 118 ? 9.180 1.140 9.961 1.00 91.81 118 ILE A O 1
ATOM 978 N N . TYR A 1 119 ? 8.890 3.374 10.087 1.00 88.06 119 TYR A N 1
ATOM 979 C CA . TYR A 1 119 ? 10.189 3.665 10.671 1.00 88.06 119 TYR A CA 1
ATOM 980 C C . TYR A 1 119 ? 10.229 3.279 12.149 1.00 88.06 119 TYR A C 1
ATOM 982 O O . TYR A 1 119 ? 9.377 3.694 12.937 1.00 88.06 119 TYR A O 1
ATOM 990 N N . ASP A 1 120 ? 11.236 2.485 12.503 1.00 84.25 120 ASP A N 1
ATOM 991 C CA . ASP A 1 120 ? 11.532 2.063 13.864 1.00 84.25 120 ASP A CA 1
ATOM 992 C C . ASP A 1 120 ? 12.954 2.537 14.201 1.00 84.25 120 ASP A C 1
ATOM 994 O O . ASP A 1 120 ? 13.911 1.971 13.673 1.00 84.25 120 ASP A O 1
ATOM 998 N N . PRO A 1 121 ? 13.137 3.546 15.072 1.00 83.31 121 PRO A N 1
ATOM 999 C CA . PRO A 1 121 ? 14.463 4.076 15.388 1.00 83.31 121 PRO A CA 1
ATOM 1000 C C . PRO A 1 121 ? 15.406 3.030 16.000 1.00 83.31 121 PRO A C 1
ATOM 1002 O O . PRO A 1 121 ? 16.616 3.146 15.834 1.00 83.31 121 PRO A O 1
ATOM 1005 N N . ILE A 1 122 ? 14.885 1.989 16.656 1.00 79.00 122 ILE A N 1
ATOM 1006 C CA . ILE A 1 122 ? 15.703 0.926 17.253 1.00 79.00 122 ILE A CA 1
ATOM 1007 C C . ILE A 1 122 ? 16.284 0.030 16.152 1.00 79.00 122 ILE A C 1
ATOM 1009 O O . ILE A 1 122 ? 17.453 -0.350 16.203 1.00 79.00 122 ILE A O 1
ATOM 1013 N N . ARG A 1 123 ? 15.485 -0.296 15.128 1.00 76.81 123 ARG A N 1
ATOM 1014 C CA . ARG A 1 123 ? 15.919 -1.121 13.982 1.00 76.81 123 ARG A CA 1
ATOM 1015 C C . ARG A 1 123 ? 16.667 -0.306 12.926 1.00 76.81 123 ARG A C 1
ATOM 1017 O O . ARG A 1 123 ? 17.541 -0.829 12.225 1.00 76.81 123 ARG A O 1
ATOM 1024 N N . ASP A 1 124 ? 16.310 0.969 12.792 1.00 80.38 124 ASP A N 1
ATOM 1025 C CA . ASP A 1 124 ? 16.624 1.773 11.618 1.00 80.38 124 ASP A CA 1
ATOM 1026 C C . ASP A 1 124 ? 17.730 2.823 11.808 1.00 80.38 124 ASP A C 1
ATOM 1028 O O . ASP A 1 124 ? 18.182 3.403 10.823 1.00 80.38 124 ASP A O 1
ATOM 1032 N N . ALA A 1 125 ? 18.253 2.997 13.027 1.00 76.94 125 ALA A N 1
ATOM 1033 C CA . ALA A 1 125 ? 19.373 3.906 13.304 1.00 76.94 125 ALA A CA 1
ATOM 1034 C C . ALA A 1 125 ? 20.767 3.375 12.883 1.00 76.94 125 ALA A C 1
ATOM 1036 O O . ALA A 1 125 ? 21.741 4.119 12.915 1.00 76.94 125 ALA A O 1
ATOM 1037 N N . GLY A 1 126 ? 20.885 2.094 12.508 1.00 69.25 126 GLY A N 1
ATOM 1038 C CA . GLY A 1 126 ? 22.150 1.457 12.087 1.00 69.25 126 GLY A CA 1
ATOM 1039 C C . GLY A 1 126 ? 22.631 1.793 10.649 1.00 69.25 126 GLY A C 1
ATOM 1040 O O . GLY A 1 126 ? 22.245 2.823 10.094 1.00 69.25 126 GLY A O 1
ATOM 1041 N N . PRO A 1 127 ? 23.396 0.908 9.976 1.00 65.19 127 PRO A N 1
ATOM 1042 C CA . PRO A 1 127 ? 24.024 1.192 8.675 1.00 65.19 127 PRO A CA 1
ATOM 1043 C C . PRO A 1 127 ? 23.027 1.502 7.532 1.00 65.19 127 PRO A C 1
ATOM 1045 O O . PRO A 1 127 ? 21.876 1.069 7.575 1.00 65.19 127 PRO A O 1
ATOM 1048 N N . PRO A 1 128 ? 23.454 2.231 6.481 1.00 64.31 128 PRO A N 1
ATOM 1049 C CA . PRO A 1 128 ? 22.561 2.884 5.510 1.00 64.31 128 PRO A CA 1
ATOM 1050 C C . PRO A 1 128 ? 21.843 1.948 4.518 1.00 64.31 128 PRO A C 1
ATOM 1052 O O . PRO A 1 128 ? 20.940 2.389 3.807 1.00 64.31 128 PRO A O 1
ATOM 1055 N N . MET A 1 129 ? 22.225 0.673 4.434 1.00 62.88 129 MET A N 1
ATOM 1056 C CA . MET A 1 129 ? 21.750 -0.233 3.384 1.00 62.88 129 MET A CA 1
ATOM 1057 C C . MET A 1 129 ? 20.381 -0.859 3.709 1.00 62.88 129 MET A C 1
ATOM 1059 O O . MET A 1 129 ? 20.051 -1.098 4.868 1.00 62.88 129 MET A O 1
ATOM 1063 N N . ASN A 1 130 ? 19.586 -1.147 2.669 1.00 61.00 130 ASN A N 1
ATOM 1064 C CA . ASN A 1 130 ? 18.287 -1.844 2.733 1.00 61.00 130 ASN A CA 1
ATOM 1065 C C . ASN A 1 130 ? 17.239 -1.201 3.656 1.00 61.00 130 ASN A C 1
ATOM 1067 O O . ASN A 1 130 ? 16.419 -1.878 4.279 1.00 61.00 130 ASN A O 1
ATOM 1071 N N . ARG A 1 131 ? 17.251 0.130 3.723 1.00 73.12 131 ARG A N 1
ATOM 1072 C CA . ARG A 1 131 ? 16.272 0.908 4.479 1.00 73.12 131 ARG A CA 1
ATOM 1073 C C . ARG A 1 131 ? 14.934 0.976 3.750 1.00 73.12 131 ARG A C 1
ATOM 1075 O O . ARG A 1 131 ? 14.874 1.180 2.542 1.00 73.12 131 ARG A O 1
ATOM 1082 N N . GLN A 1 132 ? 13.862 0.901 4.520 1.00 81.44 132 GLN A N 1
ATOM 1083 C CA . GLN A 1 132 ? 12.484 1.049 4.081 1.00 81.44 132 GLN A CA 1
ATOM 1084 C C . GLN A 1 132 ? 12.245 2.441 3.480 1.00 81.44 132 GLN A C 1
ATOM 1086 O O . GLN A 1 132 ? 12.733 3.438 4.018 1.00 81.44 132 GLN A O 1
ATOM 1091 N N . CYS A 1 133 ? 11.521 2.530 2.368 1.00 89.81 133 CYS A N 1
ATOM 1092 C CA . CYS A 1 133 ? 11.173 3.814 1.758 1.00 89.81 133 CYS A CA 1
ATOM 1093 C C . CYS A 1 133 ? 9.842 4.363 2.258 1.00 89.81 133 CYS A C 1
ATOM 1095 O O . CYS A 1 133 ? 9.747 5.569 2.471 1.00 89.81 133 CYS A O 1
ATOM 1097 N N . LEU A 1 134 ? 8.850 3.498 2.483 1.00 93.50 134 LEU A N 1
ATOM 1098 C CA . LEU A 1 134 ? 7.635 3.869 3.204 1.00 93.50 134 LEU A CA 1
ATOM 1099 C C . LEU A 1 134 ? 7.983 4.119 4.677 1.00 93.50 134 LEU A C 1
ATOM 1101 O O . LEU A 1 134 ? 8.527 3.239 5.345 1.00 93.50 134 LEU A O 1
ATOM 1105 N N . SER A 1 135 ? 7.658 5.308 5.171 1.00 93.38 135 SER A N 1
ATOM 1106 C CA . SER A 1 135 ? 7.992 5.751 6.527 1.00 93.38 135 SER A CA 1
ATOM 1107 C C . SER A 1 135 ? 6.776 5.775 7.444 1.00 93.38 135 SER A C 1
ATOM 1109 O O . SER A 1 135 ? 6.887 5.415 8.616 1.00 93.38 135 SER A O 1
ATOM 1111 N N . PHE A 1 136 ? 5.623 6.203 6.925 1.00 96.06 136 PHE A N 1
ATOM 1112 C CA . PHE A 1 136 ? 4.460 6.517 7.749 1.00 96.06 136 PHE A CA 1
ATOM 1113 C C . PHE A 1 136 ? 3.147 6.368 6.982 1.00 96.06 136 PHE A C 1
ATOM 1115 O O . PHE A 1 136 ? 3.082 6.684 5.792 1.00 96.06 136 PHE A O 1
ATOM 1122 N N . LEU A 1 137 ? 2.107 5.924 7.684 1.00 98.12 137 LEU A N 1
ATOM 1123 C CA . LEU A 1 137 ? 0.738 5.814 7.191 1.00 98.12 137 LEU A CA 1
ATOM 1124 C C . LEU A 1 137 ? -0.197 6.558 8.149 1.00 98.12 137 LEU A C 1
ATOM 1126 O O . LEU A 1 137 ? -0.265 6.211 9.328 1.00 98.12 137 LEU A O 1
ATOM 1130 N N . SER A 1 138 ? -0.934 7.548 7.644 1.00 98.00 138 SER A N 1
ATOM 1131 C CA . SER A 1 138 ? -1.967 8.274 8.391 1.00 98.00 138 SER A CA 1
ATOM 1132 C C . SER A 1 138 ? -3.327 7.993 7.769 1.00 98.00 138 SER A C 1
ATOM 1134 O O . SER A 1 138 ? -3.607 8.411 6.644 1.00 98.00 138 SER A O 1
ATOM 1136 N N . PHE A 1 139 ? -4.171 7.267 8.492 1.00 97.75 139 PHE A N 1
ATOM 1137 C CA . PHE A 1 139 ? -5.522 6.947 8.059 1.00 97.75 139 PHE A CA 1
ATOM 1138 C C . PHE A 1 139 ? -6.515 7.959 8.627 1.00 97.75 139 PHE A C 1
ATOM 1140 O O . PHE A 1 139 ? -6.346 8.491 9.729 1.00 97.75 139 PHE A O 1
ATOM 1147 N N . LYS A 1 140 ? -7.596 8.220 7.894 1.00 95.19 140 LYS A N 1
ATOM 1148 C CA . LYS A 1 140 ? -8.699 9.066 8.366 1.00 95.19 140 LYS A CA 1
ATOM 1149 C C . LYS A 1 140 ? -10.033 8.487 7.933 1.00 95.19 140 LYS A C 1
ATOM 1151 O O . LYS A 1 140 ? -10.125 7.820 6.911 1.00 95.19 140 LYS A O 1
ATOM 1156 N N . LEU A 1 141 ? -11.070 8.782 8.702 1.00 93.81 141 LEU A N 1
ATOM 1157 C CA . LEU A 1 141 ? -12.449 8.589 8.275 1.00 93.81 141 LEU A CA 1
ATOM 1158 C C . LEU A 1 141 ? -13.028 9.959 7.926 1.00 93.81 141 LEU A C 1
ATOM 1160 O O . LEU A 1 141 ? -12.850 10.908 8.696 1.00 93.81 141 LEU A O 1
ATOM 1164 N N . THR A 1 142 ? -13.714 10.070 6.790 1.00 91.69 142 THR A N 1
ATOM 1165 C CA . THR A 1 142 ? -14.495 11.276 6.480 1.00 91.69 142 THR A CA 1
ATOM 1166 C C . THR A 1 142 ? -15.620 11.460 7.498 1.00 91.69 142 THR A C 1
ATOM 1168 O O . THR A 1 142 ? -16.039 10.511 8.167 1.00 91.69 142 THR A O 1
ATOM 1171 N N . ASP A 1 143 ? -16.130 12.684 7.616 1.00 86.12 143 ASP A N 1
ATOM 1172 C CA . ASP A 1 143 ? -17.309 12.945 8.438 1.00 86.12 143 ASP A CA 1
ATOM 1173 C C . ASP A 1 143 ? -18.599 12.478 7.747 1.00 86.12 143 ASP A C 1
ATOM 1175 O O . ASP A 1 143 ? -18.618 12.133 6.563 1.00 86.12 143 ASP A O 1
ATOM 1179 N N . GLY A 1 144 ? -19.695 12.513 8.504 1.00 84.38 144 GLY A N 1
ATOM 1180 C CA . GLY A 1 144 ? -21.030 12.181 8.021 1.00 84.38 144 GLY A CA 1
ATOM 1181 C C . GLY A 1 144 ? -21.413 10.707 8.209 1.00 84.38 144 GLY A C 1
ATOM 1182 O O . GLY A 1 144 ? -20.651 9.931 8.793 1.00 84.38 144 GLY A O 1
ATOM 1183 N N . PRO A 1 145 ? -22.625 10.332 7.758 1.00 80.81 145 PRO A N 1
ATOM 1184 C CA . PRO A 1 145 ? -23.155 8.975 7.907 1.00 80.81 145 PRO A CA 1
ATOM 1185 C C . PRO A 1 145 ? -22.472 7.961 6.976 1.00 80.81 145 PRO A C 1
ATOM 1187 O O . PRO A 1 145 ? -22.324 6.802 7.344 1.00 80.81 145 PRO A O 1
ATOM 1190 N N . ASN A 1 146 ? -21.996 8.402 5.808 1.00 88.00 146 ASN A N 1
ATOM 1191 C CA . ASN A 1 146 ? -21.355 7.555 4.797 1.00 88.00 146 ASN A CA 1
ATOM 1192 C C . ASN A 1 146 ? -19.838 7.745 4.824 1.00 88.00 146 ASN A C 1
ATOM 1194 O O . ASN A 1 146 ? -19.247 8.293 3.889 1.00 88.00 146 ASN A O 1
ATOM 1198 N N . ARG A 1 147 ? -19.213 7.360 5.940 1.00 91.19 147 ARG A N 1
ATOM 1199 C CA . ARG A 1 147 ? -17.773 7.553 6.127 1.00 91.19 147 ARG A CA 1
ATOM 1200 C C . ARG A 1 147 ? -16.975 6.779 5.083 1.00 91.19 147 ARG A C 1
ATOM 1202 O O . ARG A 1 147 ? -17.313 5.646 4.745 1.00 91.19 147 ARG A O 1
ATOM 1209 N N . LYS A 1 148 ? -15.890 7.392 4.618 1.00 95.06 148 LYS A N 1
ATOM 1210 C CA . LYS A 1 148 ? -14.889 6.776 3.750 1.00 95.06 148 LYS A CA 1
ATOM 1211 C C . LYS A 1 148 ? -13.530 6.748 4.430 1.00 95.06 148 LYS A C 1
ATOM 1213 O O . LYS A 1 148 ? -13.191 7.683 5.157 1.00 95.06 148 LYS A O 1
ATOM 1218 N N . LEU A 1 149 ? -12.757 5.700 4.170 1.00 97.12 149 LEU A N 1
ATOM 1219 C CA . LEU A 1 149 ? -11.380 5.566 4.628 1.00 97.12 149 LEU A CA 1
ATOM 1220 C C . LEU A 1 149 ? -10.427 6.302 3.680 1.00 97.12 149 LEU A C 1
ATOM 1222 O O . LEU A 1 149 ? -10.279 5.912 2.525 1.00 97.12 149 LEU A O 1
ATOM 1226 N N . LEU A 1 150 ? -9.756 7.331 4.186 1.00 97.62 150 LEU A N 1
ATOM 1227 C CA . LEU A 1 150 ? -8.670 8.036 3.508 1.00 97.62 150 LEU A CA 1
ATOM 1228 C C . LEU A 1 150 ? -7.323 7.527 4.019 1.00 97.62 150 LEU A C 1
ATOM 1230 O O . LEU A 1 150 ? -7.205 7.162 5.194 1.00 97.62 150 LEU A O 1
ATOM 1234 N N . LEU A 1 151 ? -6.300 7.575 3.168 1.00 98.50 151 LEU A N 1
ATOM 1235 C CA . LEU A 1 151 ? -4.928 7.251 3.548 1.00 98.50 151 LEU A CA 1
ATOM 1236 C C . LEU A 1 151 ? -3.956 8.285 2.988 1.00 98.50 151 LEU A C 1
ATOM 1238 O O . LEU A 1 151 ? -3.934 8.541 1.790 1.00 98.50 151 LEU A O 1
ATOM 1242 N N . THR A 1 152 ? -3.095 8.819 3.849 1.00 98.44 152 THR A N 1
ATOM 1243 C CA . THR A 1 152 ? -1.879 9.520 3.441 1.00 98.44 152 THR A CA 1
ATOM 1244 C C . THR A 1 152 ? -0.663 8.658 3.763 1.00 98.44 152 THR A C 1
ATOM 1246 O O . THR A 1 152 ? -0.420 8.339 4.928 1.00 98.44 152 THR A O 1
ATOM 1249 N N . ALA A 1 153 ? 0.111 8.288 2.743 1.00 98.19 153 ALA A N 1
ATOM 1250 C CA . ALA A 1 153 ? 1.349 7.529 2.887 1.00 98.19 153 ALA A CA 1
ATOM 1251 C C . ALA A 1 153 ? 2.568 8.416 2.606 1.00 98.19 153 ALA A C 1
ATOM 1253 O O . ALA A 1 153 ? 2.621 9.118 1.594 1.00 98.19 153 ALA A O 1
ATOM 1254 N N . VAL A 1 154 ? 3.565 8.366 3.491 1.00 97.69 154 VAL A N 1
ATOM 1255 C CA . VAL A 1 154 ? 4.801 9.148 3.365 1.00 97.69 154 VAL A CA 1
ATOM 1256 C C . VAL A 1 154 ? 5.957 8.234 2.979 1.00 97.69 154 VAL A C 1
ATOM 1258 O O . VAL A 1 154 ? 6.297 7.310 3.719 1.00 97.69 154 VAL A O 1
ATOM 1261 N N . TYR A 1 155 ? 6.589 8.529 1.846 1.00 95.38 155 TYR A N 1
ATOM 1262 C CA . TYR A 1 155 ? 7.798 7.877 1.358 1.00 95.38 155 TYR A CA 1
ATOM 1263 C C . TYR A 1 155 ? 8.988 8.831 1.473 1.00 95.38 155 TYR A C 1
ATOM 1265 O O . TYR A 1 155 ? 8.941 9.944 0.954 1.00 95.38 155 TYR A O 1
ATOM 1273 N N . ARG A 1 156 ? 10.077 8.401 2.121 1.00 92.31 156 ARG A N 1
ATOM 1274 C CA . ARG A 1 156 ? 11.284 9.240 2.271 1.00 92.31 156 ARG A CA 1
ATOM 1275 C C . ARG A 1 156 ? 12.184 9.270 1.028 1.00 92.31 156 ARG A C 1
ATOM 1277 O O . ARG A 1 156 ? 12.995 10.172 0.864 1.00 92.31 156 ARG A O 1
ATOM 1284 N N . ASN A 1 157 ? 12.061 8.250 0.185 1.00 90.12 157 ASN A N 1
ATOM 1285 C CA . ASN A 1 157 ? 12.700 8.136 -1.121 1.00 90.12 157 ASN A CA 1
ATOM 1286 C C . ASN A 1 157 ? 11.795 7.276 -2.007 1.00 90.12 157 ASN A C 1
ATOM 1288 O O . ASN A 1 157 ? 11.334 6.230 -1.547 1.00 90.12 157 ASN A O 1
ATOM 1292 N N . HIS A 1 158 ? 11.512 7.687 -3.237 1.00 91.69 158 HIS A N 1
ATOM 1293 C CA . HIS A 1 158 ? 10.535 6.996 -4.069 1.00 91.69 158 HIS A CA 1
ATOM 1294 C C . HIS A 1 158 ? 10.985 6.921 -5.526 1.00 91.69 158 HIS A C 1
ATOM 1296 O O . HIS A 1 158 ? 11.064 7.941 -6.203 1.00 91.69 158 HIS A O 1
ATOM 1302 N N . TYR A 1 159 ? 11.234 5.695 -5.983 1.00 93.50 159 TYR A N 1
ATOM 1303 C CA . TYR A 1 159 ? 11.454 5.348 -7.386 1.00 93.50 159 TYR A CA 1
ATOM 1304 C C . TYR A 1 159 ? 10.117 5.190 -8.097 1.00 93.50 159 TYR A C 1
ATOM 1306 O O . TYR A 1 159 ? 9.286 4.359 -7.707 1.00 93.50 159 TYR A O 1
ATOM 1314 N N . TYR A 1 160 ? 9.877 6.054 -9.075 1.00 94.44 160 TYR A N 1
ATOM 1315 C CA . TYR A 1 160 ? 8.588 6.16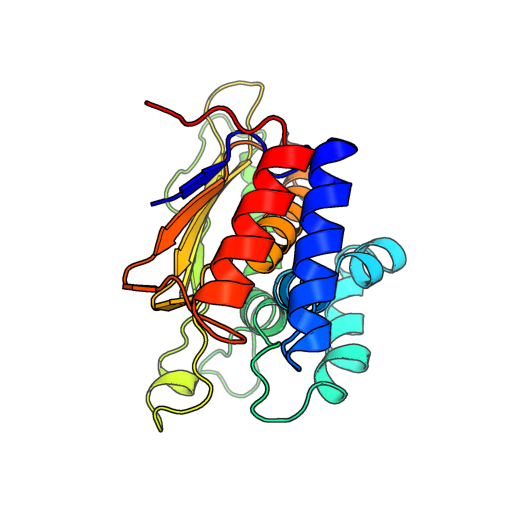4 -9.743 1.00 94.44 160 TYR A CA 1
ATOM 1316 C C . TYR A 1 160 ? 8.371 5.045 -10.759 1.00 94.44 160 TYR A C 1
ATOM 1318 O O . TYR A 1 160 ? 7.242 4.579 -10.895 1.00 94.44 160 TYR A O 1
ATOM 1326 N N . VAL A 1 161 ? 9.429 4.561 -11.407 1.00 94.56 161 VAL A N 1
ATOM 1327 C CA . VAL A 1 161 ? 9.317 3.483 -12.393 1.00 94.56 161 VAL A CA 1
ATOM 1328 C C . VAL A 1 161 ? 9.339 2.131 -11.687 1.00 94.56 161 VAL A C 1
ATOM 1330 O O . VAL A 1 161 ? 8.397 1.353 -11.818 1.00 94.56 161 VAL A O 1
ATOM 1333 N N . GLU A 1 162 ? 10.348 1.860 -10.854 1.00 94.25 162 GLU A N 1
ATOM 1334 C CA . GLU A 1 162 ? 10.472 0.549 -10.203 1.00 94.25 162 GLU A CA 1
ATOM 1335 C C . GLU A 1 162 ? 9.432 0.266 -9.110 1.00 94.25 162 GLU A C 1
ATOM 1337 O O . GLU A 1 162 ? 9.137 -0.901 -8.837 1.00 94.25 162 GLU A O 1
ATOM 1342 N N . ARG A 1 163 ? 8.941 1.288 -8.388 1.00 93.62 163 ARG A N 1
ATOM 1343 C CA . ARG A 1 163 ? 8.234 1.064 -7.108 1.00 93.62 163 ARG A CA 1
ATOM 1344 C C . ARG A 1 163 ? 6.856 1.690 -7.016 1.00 93.62 163 ARG A C 1
ATOM 1346 O O . ARG A 1 163 ? 5.979 1.059 -6.428 1.00 93.62 163 ARG A O 1
ATOM 1353 N N . LEU A 1 164 ? 6.649 2.895 -7.546 1.00 94.88 164 LEU A N 1
ATOM 1354 C CA . LEU A 1 164 ? 5.415 3.652 -7.310 1.00 94.88 164 LEU A CA 1
ATOM 1355 C C . LEU A 1 164 ? 4.163 2.873 -7.717 1.00 94.88 164 LEU A C 1
ATOM 1357 O O . LEU A 1 164 ? 3.246 2.772 -6.908 1.00 94.88 164 LEU A O 1
ATOM 1361 N N . LEU A 1 165 ? 4.135 2.266 -8.905 1.00 95.81 165 LEU A N 1
ATOM 1362 C CA . LEU A 1 165 ? 2.946 1.549 -9.376 1.00 95.81 165 LEU A CA 1
ATOM 1363 C C . LEU A 1 165 ? 2.568 0.377 -8.457 1.00 95.81 165 LEU A C 1
ATOM 1365 O O . LEU A 1 165 ? 1.425 0.264 -8.009 1.00 95.81 165 LEU A O 1
ATOM 1369 N N . GLY A 1 166 ? 3.544 -0.459 -8.095 1.00 96.50 166 GLY A N 1
ATOM 1370 C CA . GLY A 1 166 ? 3.327 -1.554 -7.149 1.00 96.50 166 GLY A CA 1
ATOM 1371 C C . GLY A 1 166 ? 2.950 -1.056 -5.752 1.00 96.50 166 GLY A C 1
ATOM 1372 O O . GLY A 1 166 ? 2.090 -1.644 -5.097 1.00 96.50 166 GLY A O 1
ATOM 1373 N N . ASN A 1 167 ? 3.534 0.060 -5.310 1.00 96.62 167 ASN A N 1
ATOM 1374 C CA . ASN A 1 167 ? 3.197 0.694 -4.039 1.00 96.62 167 ASN A CA 1
ATOM 1375 C C . ASN A 1 167 ? 1.743 1.187 -4.016 1.00 96.62 167 ASN A C 1
ATOM 1377 O O . ASN A 1 167 ? 1.033 0.910 -3.053 1.00 96.62 167 ASN A O 1
ATOM 1381 N N . LEU A 1 168 ? 1.278 1.863 -5.071 1.00 97.38 168 LEU A N 1
ATOM 1382 C CA . LEU A 1 168 ? -0.104 2.337 -5.194 1.00 97.38 168 LEU A CA 1
ATOM 1383 C C . LEU A 1 168 ? -1.095 1.171 -5.119 1.00 97.38 168 LEU A C 1
ATOM 1385 O O . LEU A 1 168 ? -2.024 1.198 -4.313 1.00 97.38 168 LEU A O 1
ATOM 1389 N N . ILE A 1 169 ? -0.842 0.106 -5.883 1.00 98.00 169 ILE A N 1
ATOM 1390 C CA . ILE A 1 169 ? -1.676 -1.102 -5.878 1.00 98.00 169 ILE A CA 1
ATOM 1391 C C . ILE A 1 169 ? -1.661 -1.769 -4.493 1.00 98.00 169 ILE A C 1
ATOM 1393 O O . ILE A 1 169 ? -2.708 -2.164 -3.976 1.00 98.00 169 ILE A O 1
ATOM 1397 N N . GLY A 1 170 ? -0.489 -1.894 -3.868 1.00 97.94 170 GLY A N 1
ATOM 1398 C CA . GLY A 1 170 ? -0.337 -2.456 -2.525 1.00 97.94 170 GLY A CA 1
ATOM 1399 C C . GLY A 1 170 ? -1.086 -1.658 -1.453 1.00 97.94 170 GLY A C 1
ATOM 1400 O O . GLY A 1 170 ? -1.772 -2.244 -0.614 1.00 97.94 170 GLY A O 1
ATOM 1401 N N . LEU A 1 171 ? -1.010 -0.327 -1.507 1.00 98.50 171 LEU A N 1
ATOM 1402 C CA . LEU A 1 171 ? -1.720 0.571 -0.594 1.00 98.50 171 LEU A CA 1
ATOM 1403 C C . LEU A 1 171 ? -3.232 0.538 -0.824 1.00 98.50 171 LEU A C 1
ATOM 1405 O O . LEU A 1 171 ? -3.975 0.470 0.150 1.00 98.50 171 LEU A O 1
ATOM 1409 N N . GLY A 1 172 ? -3.701 0.486 -2.074 1.00 98.50 172 GLY A N 1
ATOM 1410 C CA . GLY A 1 172 ? -5.122 0.289 -2.379 1.00 98.50 172 GLY A CA 1
ATOM 1411 C C . GLY A 1 172 ? -5.663 -1.016 -1.786 1.00 98.50 172 GLY A C 1
ATOM 1412 O O . GLY A 1 172 ? -6.729 -1.039 -1.172 1.00 98.50 172 GLY A O 1
ATOM 1413 N N . ARG A 1 173 ? -4.885 -2.105 -1.858 1.00 98.50 173 ARG A N 1
ATOM 1414 C CA . ARG A 1 173 ? -5.234 -3.389 -1.219 1.00 98.50 173 ARG A CA 1
ATOM 1415 C C . ARG A 1 173 ? -5.291 -3.286 0.305 1.00 98.50 173 ARG A C 1
ATOM 1417 O O . ARG A 1 173 ? -6.226 -3.816 0.903 1.00 98.50 173 ARG A O 1
ATOM 1424 N N . LEU A 1 174 ? -4.327 -2.599 0.920 1.00 98.69 174 LEU A N 1
ATOM 1425 C CA . LEU A 1 174 ? -4.326 -2.329 2.359 1.00 98.69 174 LEU A CA 1
ATOM 1426 C C . LEU A 1 174 ? -5.557 -1.509 2.770 1.00 98.69 174 LEU A C 1
ATOM 1428 O O . LEU A 1 174 ? -6.223 -1.852 3.743 1.00 98.69 174 LEU A O 1
ATOM 1432 N N . MET A 1 175 ? -5.891 -0.461 2.013 1.00 98.69 175 MET A N 1
ATOM 1433 C CA . MET A 1 175 ? -7.080 0.356 2.255 1.00 98.69 175 MET A CA 1
ATOM 1434 C C . MET A 1 175 ? -8.360 -0.464 2.131 1.00 98.69 175 MET A C 1
ATOM 1436 O O . MET A 1 175 ? -9.2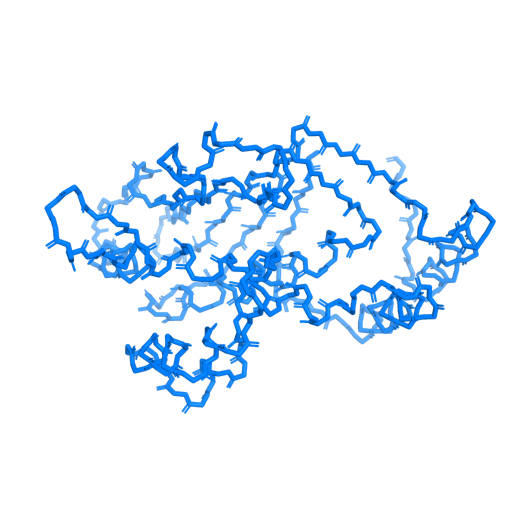14 -0.358 3.005 1.00 98.69 175 MET A O 1
ATOM 1440 N N . LYS A 1 176 ? -8.481 -1.317 1.104 1.00 98.50 176 LYS A N 1
ATOM 1441 C CA . LYS A 1 176 ? -9.630 -2.222 0.950 1.00 98.50 176 LYS A CA 1
ATOM 1442 C C . LYS A 1 176 ? -9.797 -3.125 2.163 1.00 98.50 176 LYS A C 1
ATOM 1444 O O . LYS A 1 176 ? -10.901 -3.247 2.673 1.00 98.50 176 LYS A O 1
ATOM 1449 N N . PHE A 1 177 ? -8.702 -3.720 2.630 1.00 98.56 177 PHE A N 1
ATOM 1450 C CA . PHE A 1 177 ? -8.702 -4.542 3.832 1.00 98.56 177 PHE A CA 1
ATOM 1451 C C . PHE A 1 177 ? -9.218 -3.767 5.050 1.00 98.56 177 PHE A C 1
ATOM 1453 O O . PHE A 1 177 ? -10.186 -4.191 5.671 1.00 98.56 177 PHE A O 1
ATOM 1460 N N . VAL A 1 178 ? -8.620 -2.614 5.365 1.00 98.12 178 VAL A N 1
ATOM 1461 C CA . VAL A 1 178 ? -9.027 -1.817 6.535 1.00 98.12 178 VAL A CA 1
ATOM 1462 C C . VAL A 1 178 ? -10.488 -1.381 6.415 1.00 98.12 178 VAL A C 1
ATOM 1464 O O . VAL A 1 178 ? -11.229 -1.468 7.389 1.00 98.12 178 VAL A O 1
ATOM 1467 N N . ALA A 1 179 ? -10.909 -0.941 5.228 1.00 97.69 179 ALA A N 1
ATOM 1468 C CA . ALA A 1 179 ? -12.269 -0.492 4.965 1.00 97.69 179 ALA A CA 1
ATOM 1469 C C . ALA A 1 179 ? -13.300 -1.618 5.149 1.00 97.69 179 ALA A C 1
ATOM 1471 O O . ALA A 1 179 ? -14.328 -1.394 5.787 1.00 97.69 179 ALA A O 1
ATOM 1472 N N . ASP A 1 180 ? -12.995 -2.831 4.676 1.00 97.31 180 ASP A N 1
ATOM 1473 C CA . ASP A 1 180 ? -13.842 -4.014 4.862 1.00 97.31 180 ASP A CA 1
ATOM 1474 C C . ASP A 1 180 ? -13.968 -4.393 6.346 1.00 97.31 180 ASP A C 1
ATOM 1476 O O . ASP A 1 180 ? -15.072 -4.619 6.838 1.00 97.31 180 ASP A O 1
ATOM 1480 N N . GLU A 1 181 ? -12.857 -4.405 7.090 1.00 97.06 181 GLU A N 1
ATOM 1481 C CA . GLU A 1 181 ? -12.836 -4.795 8.510 1.00 97.06 181 GLU A CA 1
ATOM 1482 C C . GLU A 1 181 ? -13.609 -3.838 9.435 1.00 97.06 181 GLU A C 1
ATOM 1484 O O . GLU A 1 181 ? -13.977 -4.211 10.560 1.00 97.06 181 GLU A O 1
ATOM 1489 N N . VAL A 1 182 ? -13.837 -2.600 8.984 1.00 95.19 182 VAL A N 1
ATOM 1490 C CA . VAL A 1 182 ? -14.567 -1.559 9.726 1.00 95.19 182 VAL A CA 1
ATOM 1491 C C . VAL A 1 182 ? -15.875 -1.145 9.041 1.00 95.19 182 VAL A C 1
ATOM 1493 O O . VAL A 1 182 ? -16.554 -0.246 9.532 1.00 95.19 182 VAL A O 1
ATOM 1496 N N . ASN A 1 183 ? -16.249 -1.829 7.955 1.00 95.75 183 ASN A N 1
ATOM 1497 C CA . ASN A 1 183 ? -17.479 -1.639 7.185 1.00 95.75 183 ASN A CA 1
ATOM 1498 C C . ASN A 1 183 ? -17.704 -0.193 6.694 1.00 95.75 183 ASN A C 1
ATOM 1500 O O . ASN A 1 183 ? -18.749 0.413 6.935 1.00 95.75 183 ASN A O 1
ATOM 1504 N N . VAL A 1 184 ? -16.708 0.369 6.006 1.00 95.94 184 VAL A N 1
ATOM 1505 C CA . VAL A 1 184 ? -16.781 1.685 5.346 1.00 95.94 184 VAL A CA 1
ATOM 1506 C C . VAL A 1 184 ? -16.352 1.583 3.885 1.00 95.94 184 VAL A C 1
ATOM 1508 O O . VAL A 1 184 ? -15.718 0.615 3.478 1.00 95.94 184 VAL A O 1
ATOM 1511 N N . ALA A 1 185 ? -16.668 2.596 3.079 1.00 96.81 185 ALA A N 1
ATOM 1512 C CA . ALA A 1 185 ? -16.153 2.666 1.714 1.00 96.81 185 ALA A CA 1
ATOM 1513 C C . ALA A 1 185 ? -14.691 3.146 1.694 1.00 96.81 185 ALA A C 1
ATOM 1515 O O . ALA A 1 185 ? -14.241 3.869 2.586 1.00 96.81 185 ALA A O 1
ATOM 1516 N N . VAL A 1 186 ? -13.948 2.786 0.650 1.00 98.12 186 VAL A N 1
ATOM 1517 C CA . VAL A 1 186 ? -12.621 3.360 0.394 1.00 98.12 186 VAL A CA 1
ATOM 1518 C C . VAL A 1 186 ? -12.781 4.776 -0.175 1.00 98.12 186 VAL A C 1
ATOM 1520 O O . VAL A 1 186 ? -13.695 5.050 -0.954 1.00 98.12 186 VAL A O 1
ATOM 1523 N N . GLY A 1 187 ? -11.945 5.701 0.290 1.00 97.50 187 GLY A N 1
ATOM 1524 C CA . GLY A 1 187 ? -11.798 7.049 -0.255 1.00 97.50 187 GLY A CA 1
ATOM 1525 C C . GLY A 1 187 ? -10.424 7.238 -0.897 1.00 97.50 187 GLY A C 1
ATOM 1526 O O . GLY A 1 187 ? -9.816 6.271 -1.352 1.00 97.50 187 GLY A O 1
ATOM 1527 N N . SER A 1 188 ? -9.930 8.476 -0.931 1.00 97.94 188 SER A N 1
ATOM 1528 C CA . SER A 1 188 ? -8.701 8.797 -1.655 1.00 97.94 188 SER A CA 1
ATOM 1529 C C . SER A 1 188 ? -7.427 8.315 -0.954 1.00 97.94 188 SER A C 1
ATOM 1531 O O . SER A 1 188 ? -7.343 8.207 0.278 1.00 97.94 188 SER A O 1
ATOM 1533 N N . LEU A 1 189 ? -6.419 8.048 -1.781 1.00 98.62 189 LEU A N 1
ATOM 1534 C CA . LEU A 1 189 ? -5.047 7.757 -1.393 1.00 98.62 189 LEU A CA 1
ATOM 1535 C C . LEU A 1 189 ? -4.148 8.930 -1.791 1.00 98.62 189 LEU A C 1
ATOM 1537 O O . LEU A 1 189 ? -4.000 9.228 -2.972 1.00 98.62 189 LEU A O 1
ATOM 1541 N N . THR A 1 190 ? -3.471 9.527 -0.817 1.00 98.44 190 THR A N 1
ATOM 1542 C CA . THR A 1 190 ? -2.478 10.581 -1.042 1.00 98.44 190 THR A CA 1
ATOM 1543 C C . THR A 1 190 ? -1.075 10.060 -0.735 1.00 98.44 190 THR A C 1
ATOM 1545 O O . THR A 1 190 ? -0.813 9.515 0.337 1.00 98.44 190 THR A O 1
ATOM 1548 N N . ILE A 1 191 ? -0.137 10.272 -1.655 1.00 98.00 191 ILE A N 1
ATOM 1549 C CA . ILE A 1 191 ? 1.275 9.911 -1.518 1.00 98.00 191 ILE A CA 1
ATOM 1550 C C . ILE A 1 191 ? 2.129 11.172 -1.398 1.00 98.00 191 ILE A C 1
ATOM 1552 O O . ILE A 1 191 ? 2.226 11.988 -2.324 1.00 98.00 191 ILE A O 1
ATOM 1556 N N . VAL A 1 192 ? 2.842 11.282 -0.280 1.00 97.81 192 VAL A N 1
ATOM 1557 C CA . VAL A 1 192 ? 3.863 12.307 -0.054 1.00 97.81 192 VAL A CA 1
ATOM 1558 C C . VAL A 1 192 ? 5.233 11.660 -0.209 1.00 97.81 192 VAL A C 1
ATOM 1560 O O . VAL A 1 192 ? 5.641 10.857 0.620 1.00 97.81 192 VAL A O 1
ATOM 1563 N N . SER A 1 193 ? 5.947 11.992 -1.283 1.00 96.12 193 SER A N 1
ATOM 1564 C CA . SER A 1 193 ? 7.344 11.579 -1.472 1.00 96.12 193 SER A CA 1
ATOM 1565 C C . SER A 1 193 ? 8.249 12.751 -1.105 1.00 96.12 193 SER A C 1
ATOM 1567 O O . SER A 1 193 ? 8.143 13.796 -1.741 1.00 96.12 193 SER A O 1
ATOM 1569 N N . THR A 1 194 ? 9.096 12.614 -0.081 1.00 94.31 194 THR A N 1
ATOM 1570 C CA . THR A 1 194 ? 10.015 13.698 0.330 1.00 94.31 194 THR A CA 1
ATOM 1571 C C . THR A 1 194 ? 11.223 13.806 -0.597 1.00 94.31 194 THR A C 1
ATOM 1573 O O . THR A 1 194 ? 11.789 14.879 -0.749 1.00 94.31 194 THR A O 1
ATOM 1576 N N . HIS A 1 195 ? 11.592 12.694 -1.229 1.00 93.88 195 HIS A N 1
ATOM 1577 C CA . HIS A 1 195 ? 12.473 12.628 -2.385 1.00 93.88 195 HIS A CA 1
ATOM 1578 C C . HIS A 1 195 ? 11.822 11.692 -3.405 1.00 93.88 195 HIS A C 1
ATOM 1580 O O . HIS A 1 195 ? 11.322 10.623 -3.036 1.00 93.88 195 HIS A O 1
ATOM 1586 N N . ALA A 1 196 ? 11.788 12.113 -4.663 1.00 92.75 196 ALA A N 1
ATOM 1587 C CA . ALA A 1 196 ? 11.194 11.374 -5.763 1.00 92.75 196 ALA A CA 1
ATOM 1588 C C . ALA A 1 196 ? 12.157 11.402 -6.944 1.00 92.75 196 ALA A C 1
ATOM 1590 O O . ALA A 1 196 ? 12.675 12.461 -7.290 1.00 92.75 196 ALA A O 1
ATOM 1591 N N . GLU A 1 197 ? 12.365 10.244 -7.551 1.00 93.38 197 GLU A N 1
ATOM 1592 C CA . GLU A 1 197 ? 13.232 10.079 -8.707 1.00 93.38 197 GLU A CA 1
ATOM 1593 C C . GLU A 1 197 ? 12.475 9.293 -9.774 1.00 93.38 197 GLU A C 1
ATOM 1595 O O . GLU A 1 197 ? 11.854 8.266 -9.484 1.00 93.38 197 GLU A O 1
ATOM 1600 N N . VAL A 1 198 ? 12.519 9.800 -11.006 1.00 92.25 198 VAL A N 1
ATOM 1601 C CA . VAL A 1 198 ? 12.152 9.024 -12.190 1.00 92.25 198 VAL A CA 1
ATOM 1602 C C . VAL A 1 198 ? 13.382 8.207 -12.561 1.00 92.25 198 VAL A C 1
ATOM 1604 O O . VAL A 1 198 ? 14.254 8.656 -13.302 1.00 92.25 198 VAL A O 1
ATOM 1607 N N . ASP A 1 199 ? 13.481 7.043 -11.937 1.00 92.75 199 ASP A N 1
ATOM 1608 C CA . ASP A 1 199 ? 14.559 6.089 -12.129 1.00 92.75 199 ASP A CA 1
ATOM 1609 C C . ASP A 1 199 ? 14.510 5.472 -13.532 1.00 92.75 199 ASP A C 1
ATOM 1611 O O . ASP A 1 199 ? 13.451 5.361 -14.149 1.00 92.75 199 ASP A O 1
ATOM 1615 N N . CYS A 1 200 ? 15.674 5.081 -14.051 1.00 89.56 200 CYS A N 1
ATOM 1616 C CA . CYS A 1 200 ? 15.815 4.449 -15.362 1.00 89.56 200 CYS A CA 1
ATOM 1617 C C . CYS A 1 200 ? 16.287 3.001 -15.163 1.00 89.56 200 CYS A C 1
ATOM 1619 O O . CYS A 1 200 ? 17.486 2.775 -14.998 1.00 89.56 200 CYS A O 1
ATOM 1621 N N . PRO A 1 201 ? 15.374 2.010 -15.137 1.00 82.62 201 PRO A N 1
ATOM 1622 C CA . PRO A 1 201 ? 15.742 0.601 -14.992 1.00 82.62 201 PRO A CA 1
ATOM 1623 C C . PRO A 1 201 ? 16.682 0.076 -16.077 1.00 82.62 201 PRO A C 1
ATOM 1625 O O . PRO A 1 201 ? 17.461 -0.834 -15.796 1.00 82.62 201 PRO A O 1
ATOM 1628 N N . SER A 1 202 ? 16.576 0.644 -17.280 1.00 87.19 202 SER A N 1
ATOM 1629 C CA . SER A 1 202 ? 17.394 0.359 -18.454 1.00 87.19 202 SER A CA 1
ATOM 1630 C C . SER A 1 202 ? 18.292 1.567 -18.762 1.00 87.19 202 SER A C 1
ATOM 1632 O O . SER A 1 202 ? 19.247 1.840 -18.037 1.00 87.19 202 SER A O 1
ATOM 1634 N N . ASP A 1 203 ? 17.934 2.339 -19.777 1.00 89.50 203 ASP A N 1
ATOM 1635 C CA . ASP A 1 203 ? 18.445 3.643 -20.143 1.00 89.50 203 ASP A CA 1
ATOM 1636 C C . ASP A 1 203 ? 17.268 4.619 -20.357 1.00 89.50 203 ASP A C 1
ATOM 1638 O O . ASP A 1 203 ? 16.105 4.329 -20.052 1.00 89.50 203 ASP A O 1
ATOM 1642 N N . ARG A 1 204 ? 17.579 5.833 -20.815 1.00 91.75 204 ARG A N 1
ATOM 1643 C CA . ARG A 1 204 ? 16.561 6.857 -21.076 1.00 91.75 204 ARG A CA 1
ATOM 1644 C C . ARG A 1 204 ? 15.687 6.528 -22.279 1.00 91.75 204 ARG A C 1
ATOM 1646 O O . ARG A 1 204 ? 14.521 6.911 -22.268 1.00 91.75 204 ARG A O 1
ATOM 1653 N N . ASP A 1 205 ? 16.235 5.865 -23.288 1.00 92.94 205 ASP A N 1
ATOM 1654 C CA . ASP A 1 205 ? 15.529 5.612 -24.539 1.00 92.94 205 ASP A CA 1
ATOM 1655 C C . ASP A 1 205 ? 14.489 4.510 -24.330 1.00 92.94 205 ASP A C 1
ATOM 1657 O O . ASP A 1 205 ? 13.312 4.733 -24.608 1.00 92.94 205 ASP A O 1
ATOM 1661 N N . GLY A 1 206 ? 14.862 3.409 -23.673 1.00 92.25 206 GLY A N 1
ATOM 1662 C CA . GLY A 1 206 ? 13.931 2.349 -23.283 1.00 92.25 206 GLY A CA 1
ATOM 1663 C C . GLY A 1 206 ? 12.837 2.831 -22.324 1.00 92.25 206 GLY A C 1
ATOM 1664 O O . GLY A 1 206 ? 11.681 2.419 -22.433 1.00 92.25 206 GLY A O 1
ATOM 1665 N N . LEU A 1 207 ? 13.152 3.760 -21.412 1.00 93.38 207 LEU A N 1
ATOM 1666 C CA . LEU A 1 207 ? 12.121 4.395 -20.585 1.00 93.38 207 LEU A CA 1
ATOM 1667 C C . LEU A 1 207 ? 11.164 5.255 -21.428 1.00 93.38 207 LEU A C 1
ATOM 1669 O O . LEU A 1 207 ? 9.955 5.224 -21.201 1.00 93.38 207 LEU A O 1
ATOM 1673 N N . ASN A 1 208 ? 11.677 6.026 -22.386 1.00 93.88 208 ASN A N 1
ATOM 1674 C CA . ASN A 1 208 ? 10.841 6.849 -23.259 1.00 93.88 208 ASN A CA 1
ATOM 1675 C C . ASN A 1 208 ? 9.924 5.992 -24.141 1.00 93.88 208 ASN A C 1
ATOM 1677 O O . ASN A 1 208 ? 8.755 6.343 -24.304 1.00 93.88 208 ASN A O 1
ATOM 1681 N N . GLU A 1 209 ? 10.419 4.865 -24.654 1.00 94.56 209 GLU A N 1
ATOM 1682 C CA . GLU A 1 209 ? 9.627 3.887 -25.408 1.00 94.56 209 GLU A CA 1
ATOM 1683 C C . GLU A 1 209 ? 8.489 3.316 -24.557 1.00 94.56 209 GLU A C 1
ATOM 1685 O O . GLU A 1 209 ? 7.327 3.396 -24.961 1.00 94.56 209 GLU A O 1
ATOM 1690 N N . LEU A 1 210 ? 8.790 2.863 -23.332 1.00 94.25 210 LEU A N 1
ATOM 1691 C CA . LEU A 1 210 ? 7.778 2.402 -22.377 1.00 94.25 210 LEU A CA 1
ATOM 1692 C C . LEU A 1 210 ? 6.698 3.464 -22.139 1.00 94.25 210 LEU A C 1
ATOM 1694 O O . LEU A 1 210 ? 5.505 3.161 -22.130 1.00 94.25 210 LEU A O 1
ATOM 1698 N N . LEU A 1 211 ? 7.105 4.715 -21.906 1.00 93.00 211 LEU A N 1
ATOM 1699 C CA . LEU A 1 211 ? 6.171 5.808 -21.637 1.00 93.00 211 LEU A CA 1
ATOM 1700 C C . LEU A 1 211 ? 5.315 6.141 -22.864 1.00 93.00 211 LEU A C 1
ATOM 1702 O O . LEU A 1 211 ? 4.135 6.456 -22.705 1.00 93.00 211 LEU A O 1
ATOM 1706 N N . ALA A 1 212 ? 5.883 6.079 -24.069 1.00 93.88 212 ALA A N 1
ATOM 1707 C CA . ALA A 1 212 ? 5.149 6.290 -25.311 1.00 93.88 212 ALA A CA 1
ATOM 1708 C C . ALA A 1 212 ? 4.097 5.193 -25.527 1.00 93.88 212 ALA A C 1
ATOM 1710 O O . ALA A 1 212 ? 2.935 5.505 -25.800 1.00 93.88 212 ALA A O 1
ATOM 1711 N N . GLU A 1 213 ? 4.470 3.930 -25.328 1.00 94.06 213 GLU A N 1
ATOM 1712 C CA . GLU A 1 213 ? 3.557 2.795 -25.451 1.00 94.06 213 GLU A CA 1
ATOM 1713 C C . GLU A 1 213 ? 2.460 2.839 -24.376 1.00 94.06 213 GLU A C 1
ATOM 1715 O O . GLU A 1 213 ? 1.275 2.736 -24.691 1.00 94.06 213 GLU A O 1
ATOM 1720 N N . ALA A 1 214 ? 2.813 3.131 -23.120 1.00 92.44 214 ALA A N 1
ATOM 1721 C CA . ALA A 1 214 ? 1.841 3.293 -22.041 1.00 92.44 214 ALA A CA 1
ATOM 1722 C C . ALA A 1 214 ? 0.828 4.419 -22.319 1.00 92.44 214 ALA A C 1
ATOM 1724 O O . ALA A 1 214 ? -0.353 4.277 -22.001 1.00 92.44 214 ALA A O 1
ATOM 1725 N N . ARG A 1 215 ? 1.259 5.535 -22.926 1.00 91.00 215 ARG A N 1
ATOM 1726 C CA . ARG A 1 215 ? 0.361 6.632 -23.333 1.00 91.00 215 ARG A CA 1
ATOM 1727 C C . ARG A 1 215 ? -0.570 6.220 -24.469 1.00 91.00 215 ARG A C 1
ATOM 1729 O O . ARG A 1 215 ? -1.751 6.563 -24.416 1.00 91.00 215 ARG A O 1
ATOM 1736 N N . ALA A 1 216 ? -0.049 5.492 -25.457 1.00 90.44 216 ALA A N 1
ATOM 1737 C CA . ALA A 1 216 ? -0.826 4.992 -26.588 1.00 90.44 216 ALA A CA 1
ATOM 1738 C C . ALA A 1 216 ? -1.922 4.015 -26.133 1.00 90.44 216 ALA A C 1
ATOM 1740 O O . ALA A 1 216 ? -3.064 4.135 -26.569 1.00 90.44 216 ALA A O 1
ATOM 1741 N N . THR A 1 217 ? -1.597 3.118 -25.201 1.00 87.38 217 THR A N 1
ATOM 1742 C CA . THR A 1 217 ? -2.556 2.193 -24.580 1.00 87.38 217 THR A CA 1
ATOM 1743 C C . THR A 1 217 ? -3.539 2.933 -23.672 1.00 87.38 217 THR A C 1
ATOM 1745 O O . THR A 1 217 ? -4.745 2.719 -23.742 1.00 87.38 217 THR A O 1
ATOM 1748 N N . GLY A 1 218 ? -3.034 3.847 -22.838 1.00 72.69 218 GLY A N 1
ATOM 1749 C CA . GLY A 1 218 ? -3.760 4.463 -21.729 1.00 72.69 218 GLY A CA 1
ATOM 1750 C C . GLY A 1 218 ? -4.851 5.472 -22.090 1.00 72.69 218 GLY A C 1
ATOM 1751 O O . GLY A 1 218 ? -5.570 5.915 -21.196 1.00 72.69 218 GLY A O 1
ATOM 1752 N N . ASN A 1 219 ? -4.955 5.913 -23.351 1.00 63.31 219 ASN A N 1
ATOM 1753 C CA . ASN A 1 219 ? -5.728 7.113 -23.715 1.00 63.31 219 ASN A CA 1
ATOM 1754 C C . ASN A 1 219 ? -5.399 8.316 -22.793 1.00 63.31 219 ASN A C 1
ATOM 1756 O O . ASN A 1 219 ? -6.240 9.182 -22.529 1.00 63.31 219 ASN A O 1
ATOM 1760 N N . LEU A 1 220 ? -4.169 8.349 -22.263 1.00 57.25 220 LEU A N 1
ATOM 1761 C CA . LEU A 1 220 ? -3.699 9.347 -21.310 1.00 57.25 220 LEU A CA 1
ATOM 1762 C C . LEU A 1 220 ? -3.544 10.668 -22.063 1.00 57.25 220 LEU A C 1
ATOM 1764 O O . LEU A 1 220 ? -2.507 10.936 -22.666 1.00 57.25 220 LEU A O 1
ATOM 1768 N N . LYS A 1 221 ? -4.593 11.495 -22.057 1.00 47.31 221 LYS A N 1
ATOM 1769 C CA . LYS A 1 221 ? -4.469 12.889 -22.483 1.00 47.31 221 LYS A CA 1
ATOM 1770 C C . LYS A 1 221 ? -3.475 13.566 -21.548 1.00 47.31 221 LYS A C 1
ATOM 1772 O O . LYS A 1 221 ? -3.607 13.448 -20.330 1.00 47.31 221 LYS A O 1
ATOM 1777 N N . GLU A 1 222 ? -2.495 14.263 -22.115 1.00 44.44 222 GLU A N 1
ATOM 1778 C CA . GLU A 1 222 ? -1.635 15.140 -21.327 1.00 44.44 222 GLU A CA 1
ATOM 1779 C C . GLU A 1 222 ? -2.528 16.097 -20.534 1.00 44.44 222 GLU A C 1
ATOM 1781 O O . GLU A 1 222 ? -3.404 16.768 -21.088 1.00 44.44 222 GLU A O 1
ATOM 1786 N N . VAL A 1 223 ? -2.361 16.091 -19.214 1.00 38.94 223 VAL A N 1
ATOM 1787 C CA . VAL A 1 223 ? -2.970 17.103 -18.360 1.00 38.94 223 VAL A CA 1
ATOM 1788 C C . VAL A 1 223 ? -2.155 18.368 -18.604 1.00 38.94 223 VAL A C 1
ATOM 1790 O O . VAL A 1 223 ? -0.983 18.413 -18.229 1.00 38.94 223 VAL A O 1
ATOM 1793 N N . ALA A 1 224 ? -2.756 19.315 -19.327 1.00 32.44 224 ALA A N 1
ATOM 1794 C CA . ALA A 1 224 ? -2.198 20.639 -19.592 1.00 32.44 224 ALA A CA 1
ATOM 1795 C C . ALA A 1 224 ? -1.979 21.441 -18.301 1.00 32.44 224 ALA A C 1
ATOM 1797 O O . ALA A 1 224 ? -2.787 21.271 -17.356 1.00 32.44 224 ALA A O 1
#

Secondary structure (DSSP, 8-state):
-EEES-TT---HHHHHHHHHHHHHHHHTTPPPHHHHHHHH--HHHHHHH-TTHHHHHIIIIIGGGSPTT-S--HHHHHH-EE-SSTT-EE-HHHHHHHHHHHHHTSSSPPSSS-EEE---HHHHSS-STT--SEEEEEEEE-SSSS-EEEEEEEESSEEIIIIIHHHHHHHHHHHHHHHHHTT-EEEEEEEEESSEE---SS-HHHHHHHHHHHHHHHT-----

pLDDT: mean 89.22, std 11.99, range [32.44, 98.69]

Sequence (224 aa):
MVDVADPLVMSDTDREVVALVDQYLRDHGKYPVETVANTIFPRSLYARHKAPAFYDVYREKVLPRIKKNDWGRYFDRMITFPLEKKGKSINPLDDMVTKMRTHVGAKRCFRNIYEITIYDPIRDAGPPMNRQCLSFLSFKLTDGPNRKLLLTAVYRNHYYVERLLGNLIGLGRLMKFVADEVNVAVGSLTIVSTHAEVDCPSDRDGLNELLAEARATGNLKEVA

Nearest PDB structures (foldseek):
  6pfb-assembly3_E-2  TM=5.587E-01  e=9.032E-06  Cryptosporidium hominis
  1ci7-assembly1_B  TM=5.417E-01  e=7.599E-06  Pneumocystis carinii
  3hj3-assembly2_C  TM=5.434E-01  e=9.567E-06  Cryptosporidium hominis
  3ed7-assembly1_A-2  TM=5.472E-01  e=8.049E-05  Homo sapiens
  3gh0-assembly1_A-2  TM=5.372E-01  e=8.526E-05  Homo sapiens

Mean predicted aligned error: 5.4 Å